Protein AF-A0A9W7F4A4-F1 (afdb_monomer_lite)

Radius of gyration: 18.12 Å; chains: 1; bounding box: 56×49×40 Å

Secondary structure (DSSP, 8-state):
----HHHHHHHHHHHHHHHHTPPTT-TT-IIIII--SSSSGGGGGGTTHHHHHHHHHHHHHH-HHHHHHHTTSSS-HHHHHHHHHHHHHHHTT--TT-GGGGT---TT-GGGGSTTHHHHHHHHHHHHHHHHHHHHT---TT--HHHHHHHHHHHHHHHTT--SHHHHHHHHHHHHHHHHHHHHHHHHHHHHHHTSS---

Foldseek 3Di:
DDDDPVVLVVLLLVLQCVLVVDDPPPSQPCCPLQNAPDSDNVVLLPQQPVVLSVLSSCCSNPPSVLSVLCNVDPARNSNLSSLLSVLVCVLVVHPSNDPCVLVDPDVVQLAVVDSCSSSLSSSLLSLQLSLLCLQPVDPDNPPCVVSSVVSSVLQNVLRVPDNHSVSSVVSSVVVSVVSNVNSVVVVVVVVVVVVPPPDD

Sequence (200 aa):
MVISYSKLVERMESAVVFALDLRDGEEKKWVEILGFQTSTPLSDFRSGNVLSLILTVLLLELHPSVIKEFAKTSLPYALCSIHATVAIGEVLGLKLEKVEVLVSQKSYWKLFSNPMAILHLHKAAMMFALRIYSSEKRSLLFDFEPILAKVKLAIMDCLEGCDSVETFEERVHLQEADLIKATALNMLKESERGGGDEVV

Organism: NCBI:txid1606542

Structure (mmCIF, N/CA/C/O backbone):
data_AF-A0A9W7F4A4-F1
#
_entry.id   AF-A0A9W7F4A4-F1
#
loop_
_atom_site.group_PDB
_atom_site.id
_atom_site.type_symbol
_atom_site.label_atom_id
_atom_site.label_alt_id
_atom_site.label_comp_id
_atom_site.label_asym_id
_atom_site.label_entity_id
_atom_site.label_seq_id
_atom_site.pdbx_PDB_ins_code
_atom_site.Cartn_x
_atom_site.Cartn_y
_atom_site.Cartn_z
_atom_site.occupancy
_atom_site.B_iso_or_equiv
_atom_site.auth_seq_id
_atom_site.auth_comp_id
_atom_site.auth_asym_id
_atom_site.auth_atom_id
_atom_site.pdbx_PDB_model_num
ATOM 1 N N . MET A 1 1 ? 18.373 17.097 4.255 1.00 44.19 1 MET A N 1
ATOM 2 C CA . MET A 1 1 ? 17.252 17.514 5.124 1.00 44.19 1 MET A CA 1
ATOM 3 C C . MET A 1 1 ? 16.797 16.290 5.902 1.00 44.19 1 MET A C 1
ATOM 5 O O . MET A 1 1 ? 16.288 15.364 5.289 1.00 44.19 1 MET A O 1
ATOM 9 N N . VAL A 1 2 ? 17.076 16.221 7.205 1.00 54.41 2 VAL A N 1
ATOM 10 C CA . VAL A 1 2 ? 16.660 15.084 8.045 1.00 54.41 2 VAL A CA 1
ATOM 11 C C . VAL A 1 2 ? 15.267 15.410 8.575 1.00 54.41 2 VAL A C 1
ATOM 13 O O . VAL A 1 2 ? 15.126 16.274 9.437 1.00 54.41 2 VAL A O 1
ATOM 16 N N . ILE A 1 3 ? 14.228 14.800 8.006 1.00 64.38 3 ILE A N 1
ATOM 17 C CA . ILE A 1 3 ? 12.877 14.907 8.569 1.00 64.38 3 ILE A CA 1
ATOM 18 C C . ILE A 1 3 ? 12.896 14.141 9.895 1.00 64.38 3 ILE A C 1
ATOM 20 O O . ILE A 1 3 ? 13.294 12.977 9.922 1.00 64.38 3 ILE A O 1
ATOM 24 N N . SER A 1 4 ? 12.526 14.793 11.003 1.00 79.12 4 SER A N 1
ATOM 25 C CA . SER A 1 4 ? 12.469 14.101 12.292 1.00 79.12 4 SER A CA 1
ATOM 26 C C . SER A 1 4 ? 11.314 13.105 12.295 1.00 79.12 4 SER A C 1
ATOM 28 O O . SER A 1 4 ? 10.236 13.371 11.765 1.00 79.12 4 SER A O 1
ATOM 30 N N . TYR A 1 5 ? 11.539 11.956 12.921 1.00 77.00 5 TYR A N 1
ATOM 31 C CA . TYR A 1 5 ? 10.556 10.878 12.999 1.00 77.00 5 TYR A CA 1
ATOM 32 C C . TYR A 1 5 ? 9.242 11.334 13.652 1.00 77.00 5 TYR A C 1
ATOM 34 O O . TYR A 1 5 ? 8.165 10.988 13.183 1.00 77.00 5 TYR A O 1
ATOM 42 N N . SER A 1 6 ? 9.332 12.189 14.678 1.00 80.38 6 SER A N 1
ATOM 43 C CA . SER A 1 6 ? 8.172 12.807 15.333 1.00 80.38 6 SER A CA 1
ATOM 44 C C . SER A 1 6 ? 7.292 13.587 14.353 1.00 80.38 6 SER A C 1
ATOM 46 O O . SER A 1 6 ? 6.082 13.409 14.349 1.00 80.38 6 SER A O 1
ATOM 48 N N . LYS A 1 7 ? 7.901 14.365 13.449 1.00 85.19 7 LYS A N 1
ATOM 49 C CA . LYS A 1 7 ? 7.173 15.132 12.429 1.00 85.19 7 LYS A CA 1
ATOM 50 C C . LYS A 1 7 ? 6.495 14.234 11.400 1.00 85.19 7 LYS A C 1
ATOM 52 O O . LYS A 1 7 ? 5.465 14.609 10.856 1.00 85.19 7 LYS A O 1
ATOM 57 N N . LEU A 1 8 ? 7.078 13.075 11.087 1.00 86.00 8 LEU A N 1
ATOM 58 C CA . LEU A 1 8 ? 6.428 12.105 10.201 1.00 86.00 8 LEU A CA 1
ATOM 59 C C . LEU A 1 8 ? 5.207 11.477 10.868 1.00 86.00 8 LEU A C 1
ATOM 61 O O . LEU A 1 8 ? 4.194 11.306 10.201 1.00 86.00 8 LEU A O 1
ATOM 65 N N . VAL A 1 9 ? 5.291 11.177 12.167 1.00 83.31 9 VAL A N 1
ATOM 66 C CA . VAL A 1 9 ? 4.134 10.701 12.929 1.00 83.31 9 VAL A CA 1
ATOM 67 C C . VAL A 1 9 ? 3.052 11.774 12.938 1.00 83.31 9 VAL A C 1
ATOM 69 O O . VAL A 1 9 ? 1.987 11.492 12.420 1.00 83.31 9 VAL A O 1
ATOM 72 N N . GLU A 1 10 ? 3.340 13.010 13.360 1.00 85.38 10 GLU A N 1
ATOM 73 C CA . GLU A 1 10 ? 2.374 14.132 13.359 1.00 85.38 10 GLU A CA 1
ATOM 74 C C . GLU A 1 10 ? 1.675 14.320 11.997 1.00 85.38 10 GLU A C 1
ATOM 76 O O . GLU A 1 10 ? 0.458 14.519 11.919 1.00 85.38 10 GLU A O 1
ATOM 81 N N . ARG A 1 11 ? 2.436 14.209 10.899 1.00 89.94 11 ARG A N 1
ATOM 82 C CA . ARG A 1 11 ? 1.887 14.255 9.535 1.00 89.94 11 ARG A CA 1
ATOM 83 C C . ARG A 1 11 ? 0.974 13.077 9.233 1.00 89.94 11 ARG A C 1
ATOM 85 O O . ARG A 1 11 ? -0.081 13.284 8.645 1.00 89.94 11 ARG A O 1
ATOM 92 N N . MET A 1 12 ? 1.359 11.866 9.632 1.00 88.50 12 MET A N 1
ATOM 93 C CA . MET A 1 12 ? 0.504 10.684 9.525 1.00 88.50 12 MET A CA 1
ATOM 94 C C . MET A 1 12 ? -0.814 10.908 10.271 1.00 88.50 12 MET A C 1
ATOM 96 O O . MET A 1 12 ? -1.866 10.619 9.713 1.00 88.50 12 MET A O 1
ATOM 100 N N . GLU A 1 13 ? -0.765 11.458 11.490 1.00 84.94 13 GLU A N 1
ATOM 101 C CA . GLU A 1 13 ? -1.966 11.721 12.293 1.00 84.94 13 GLU A CA 1
ATOM 102 C C . GLU A 1 13 ? -2.907 12.679 11.561 1.00 84.94 13 GLU A C 1
ATOM 104 O O . GLU A 1 13 ? -4.068 12.355 11.309 1.00 84.94 13 GLU A O 1
ATOM 109 N N . SER A 1 14 ? -2.359 13.807 11.110 1.00 87.25 14 SER A N 1
ATOM 110 C CA . SER A 1 14 ? -3.102 14.829 10.369 1.00 87.25 14 SER A CA 1
ATOM 111 C C . SER A 1 14 ? -3.704 14.274 9.075 1.00 87.25 14 SER A C 1
ATOM 113 O O . SER A 1 14 ? -4.862 14.536 8.750 1.00 87.25 14 SER A O 1
ATOM 115 N N . ALA A 1 15 ? -2.932 13.473 8.337 1.00 89.31 15 ALA A N 1
ATOM 116 C CA . ALA A 1 15 ? -3.365 12.886 7.077 1.00 89.31 15 ALA A CA 1
ATOM 117 C C . ALA A 1 15 ? -4.488 11.858 7.270 1.00 89.31 15 ALA A C 1
ATOM 119 O O . ALA A 1 15 ? -5.373 11.763 6.427 1.00 89.31 15 ALA A O 1
ATOM 120 N N . VAL A 1 16 ? -4.490 11.112 8.377 1.00 86.88 16 VAL A N 1
ATOM 121 C CA . VAL A 1 16 ? -5.531 10.117 8.683 1.00 86.88 16 VAL A CA 1
ATOM 122 C C . VAL A 1 16 ? -6.832 10.790 9.079 1.00 86.88 16 VAL A C 1
ATOM 124 O O . VAL A 1 16 ? -7.878 10.409 8.557 1.00 86.88 16 VAL A O 1
ATOM 127 N N . VAL A 1 17 ? -6.765 11.814 9.935 1.00 85.19 17 VAL A N 1
ATOM 128 C CA . VAL A 1 17 ? -7.934 12.626 10.301 1.00 85.19 17 VAL A CA 1
ATOM 129 C C . VAL A 1 17 ? -8.584 13.197 9.047 1.00 85.19 17 VAL A C 1
ATOM 131 O O . VAL A 1 17 ? -9.783 13.023 8.841 1.00 85.19 17 VAL A O 1
ATOM 134 N N . PHE A 1 18 ? -7.779 13.778 8.154 1.00 86.88 18 PHE A N 1
ATOM 135 C CA . PHE A 1 18 ? -8.263 14.302 6.882 1.00 86.88 18 PHE A CA 1
ATOM 136 C C . PHE A 1 18 ? -8.814 13.207 5.953 1.00 86.88 18 PHE A C 1
ATOM 138 O O . PHE A 1 18 ? -9.882 13.363 5.363 1.00 86.88 18 PHE A O 1
ATOM 145 N N . ALA A 1 19 ? -8.101 12.088 5.804 1.00 87.12 19 ALA A N 1
ATOM 146 C CA . ALA A 1 19 ? -8.484 11.027 4.880 1.00 87.12 19 ALA A CA 1
ATOM 147 C C . ALA A 1 19 ? -9.766 10.305 5.309 1.00 87.12 19 ALA A C 1
ATOM 149 O O . ALA A 1 19 ? -10.531 9.886 4.443 1.00 87.12 19 ALA A O 1
ATOM 150 N N . LEU A 1 20 ? -10.009 10.150 6.610 1.00 85.44 20 LEU A N 1
ATOM 151 C CA . LEU A 1 20 ? -11.165 9.430 7.149 1.00 85.44 20 LEU A CA 1
ATOM 152 C C . LEU A 1 20 ? -12.285 10.340 7.669 1.00 85.44 20 LEU A C 1
ATOM 154 O O . LEU A 1 20 ? -13.314 9.813 8.079 1.00 85.44 20 LEU A O 1
ATOM 158 N N . ASP A 1 21 ? -12.115 11.663 7.601 1.00 85.62 21 ASP A N 1
ATOM 159 C CA . ASP A 1 21 ? -13.074 12.651 8.119 1.00 85.62 21 ASP A CA 1
ATOM 160 C C . ASP A 1 21 ? -13.403 12.407 9.607 1.00 85.62 21 ASP A C 1
ATOM 162 O O . ASP A 1 21 ? -14.560 12.368 10.032 1.00 85.62 21 ASP A O 1
ATOM 166 N N . LEU A 1 22 ? -12.353 12.148 10.397 1.00 81.44 22 LEU A N 1
ATOM 167 C CA . LEU A 1 22 ? -12.476 11.857 11.828 1.00 81.44 22 LEU A CA 1
ATOM 168 C C . LEU A 1 22 ? -12.793 13.130 12.612 1.00 81.44 22 LEU A C 1
ATOM 170 O O . LEU A 1 22 ? -12.317 14.215 12.278 1.00 81.44 22 LEU A O 1
ATOM 174 N N . ARG A 1 23 ? -13.564 12.992 13.693 1.00 75.00 23 ARG A N 1
ATOM 175 C CA . ARG A 1 23 ? -13.887 14.119 14.581 1.00 75.00 23 ARG A CA 1
ATOM 176 C C . ARG A 1 23 ? -12.813 14.317 15.654 1.00 75.00 23 ARG A C 1
ATOM 178 O O . ARG A 1 23 ? -12.162 13.357 16.075 1.00 75.00 23 ARG A O 1
ATOM 185 N N . ASP A 1 24 ? -12.692 15.554 16.145 1.00 59.78 24 ASP A N 1
ATOM 186 C CA . ASP A 1 24 ? -11.813 15.913 17.267 1.00 59.78 24 ASP A CA 1
ATOM 187 C C . ASP A 1 24 ? -12.001 14.935 18.442 1.00 59.78 24 ASP A C 1
ATOM 189 O O . ASP A 1 24 ? -13.104 14.765 18.969 1.00 59.78 24 ASP A O 1
ATOM 193 N N . GLY A 1 25 ? -10.911 14.277 18.853 1.00 57.50 25 GLY A N 1
ATOM 194 C CA . GLY A 1 25 ? -10.892 13.297 19.948 1.00 57.50 25 GLY A CA 1
ATOM 195 C C . GLY A 1 25 ? -10.824 11.820 19.531 1.00 57.50 25 GLY A C 1
ATOM 196 O O . GLY A 1 25 ? -10.535 10.975 20.380 1.00 57.50 25 GLY A O 1
ATOM 197 N N . GLU A 1 26 ? -11.000 11.489 18.247 1.00 57.44 26 GLU A N 1
ATOM 198 C CA . GLU A 1 26 ? -10.790 10.126 17.710 1.00 57.44 26 GLU A CA 1
ATOM 199 C C . GLU A 1 26 ? -9.324 9.854 17.305 1.00 57.44 26 GLU A C 1
ATOM 201 O O . GLU A 1 26 ? -8.943 8.717 17.025 1.00 57.44 26 GLU A O 1
ATOM 206 N N . GLU A 1 27 ? -8.477 10.885 17.371 1.00 54.31 27 GLU A N 1
ATOM 207 C CA . GLU A 1 27 ? -7.092 10.946 16.874 1.00 54.31 27 GLU A CA 1
ATOM 208 C C . GLU A 1 27 ? -6.129 9.913 17.485 1.00 54.31 27 GLU A C 1
ATOM 210 O O . GLU A 1 27 ? -5.056 9.675 16.946 1.00 54.31 27 GLU A O 1
ATOM 215 N N . LYS A 1 28 ? -6.480 9.279 18.612 1.00 54.41 28 LYS A N 1
ATOM 216 C CA . LYS A 1 28 ? -5.566 8.398 19.372 1.00 54.41 28 LYS A CA 1
ATOM 217 C C . LYS A 1 28 ? -5.846 6.909 19.234 1.00 54.41 28 LYS A C 1
ATOM 219 O O . LYS A 1 28 ? -5.189 6.090 19.878 1.00 54.41 28 LYS A O 1
ATOM 224 N N . LYS A 1 29 ? -6.801 6.529 18.393 1.00 65.38 29 LYS A N 1
ATOM 225 C CA . LYS A 1 29 ? -7.170 5.128 18.183 1.00 65.38 29 LYS A CA 1
ATOM 226 C C . LYS A 1 29 ? -6.284 4.464 17.125 1.00 65.38 29 LYS A C 1
ATOM 228 O O . LYS A 1 29 ? -6.779 3.836 16.202 1.00 65.38 29 LYS A O 1
ATOM 233 N N . TRP A 1 30 ? -4.962 4.564 17.273 1.00 72.25 30 TRP A N 1
ATOM 234 C CA . TRP A 1 30 ? -3.971 3.986 16.348 1.00 72.25 30 TRP A CA 1
ATOM 235 C C . TRP A 1 30 ? -4.201 2.504 16.063 1.00 72.25 30 TRP A C 1
ATOM 237 O O . TRP A 1 30 ? -4.101 2.055 14.922 1.00 72.25 30 TRP A O 1
ATOM 247 N N . VAL A 1 31 ? -4.554 1.760 17.107 1.00 71.81 31 VAL A N 1
ATOM 248 C CA . VAL A 1 31 ? -4.860 0.333 17.018 1.00 71.81 31 VAL A CA 1
ATOM 249 C C . VAL A 1 31 ? -6.190 0.104 16.298 1.00 71.81 31 VAL A C 1
ATOM 251 O O . VAL A 1 31 ? -6.261 -0.740 15.417 1.00 71.81 31 VAL A O 1
ATOM 254 N N . GLU A 1 32 ? -7.238 0.863 16.619 1.00 74.94 32 GLU A N 1
ATOM 255 C CA . GLU A 1 32 ? -8.584 0.607 16.077 1.00 74.94 32 GLU A CA 1
ATOM 256 C C . GLU A 1 32 ? -8.771 1.160 14.656 1.00 74.94 32 GLU A C 1
ATOM 258 O O . GLU A 1 32 ? -9.471 0.557 13.852 1.00 74.94 32 GLU A O 1
ATOM 263 N N . ILE A 1 33 ? -8.149 2.298 14.340 1.00 76.31 33 ILE A N 1
ATOM 264 C CA . ILE A 1 33 ? -8.331 3.024 13.074 1.00 76.31 33 ILE A CA 1
ATOM 265 C C . ILE A 1 33 ? -7.304 2.583 12.037 1.00 76.31 33 ILE A C 1
ATOM 267 O O . ILE A 1 33 ? -7.643 2.375 10.875 1.00 76.31 33 ILE A O 1
ATOM 271 N N . LEU A 1 34 ? -6.039 2.447 12.442 1.00 81.00 34 LEU A N 1
ATOM 272 C CA . LEU A 1 34 ? -4.958 2.092 11.522 1.00 81.00 34 LEU A CA 1
ATOM 273 C C . LEU A 1 34 ? -4.477 0.659 11.690 1.00 81.00 34 LEU A C 1
ATOM 275 O O . LEU A 1 34 ? -3.783 0.161 10.808 1.00 81.00 34 LEU A O 1
ATOM 279 N N . GLY A 1 35 ? -4.840 -0.027 12.772 1.00 83.62 35 GLY A N 1
ATOM 280 C CA . GLY A 1 35 ? -4.412 -1.403 12.983 1.00 83.62 35 GLY A CA 1
ATOM 281 C C . GLY A 1 35 ? -2.952 -1.534 13.410 1.00 83.62 35 GLY A C 1
ATOM 282 O O . GLY A 1 35 ? -2.326 -2.535 13.080 1.00 83.62 35 GLY A O 1
ATOM 283 N N . PHE A 1 36 ? -2.384 -0.541 14.101 1.00 83.25 36 PHE A N 1
ATOM 284 C CA . PHE A 1 36 ? -1.084 -0.709 14.764 1.00 83.25 36 PHE A CA 1
ATOM 285 C C . PHE A 1 36 ? -1.149 -1.790 15.859 1.00 83.25 36 PHE A C 1
ATOM 287 O O . PHE A 1 36 ? -2.207 -2.038 16.435 1.00 83.25 36 PHE A O 1
ATOM 294 N N . GLN A 1 37 ? -0.018 -2.429 16.171 1.00 76.81 37 GLN A N 1
ATOM 295 C CA . GLN A 1 37 ? 0.083 -3.415 17.258 1.00 76.81 37 GLN A CA 1
ATOM 296 C C . GLN A 1 37 ? 0.054 -2.758 18.634 1.00 76.81 37 GLN A C 1
ATOM 298 O O . GLN A 1 37 ? -0.374 -3.377 19.609 1.00 76.81 37 GLN A O 1
ATOM 303 N N . THR A 1 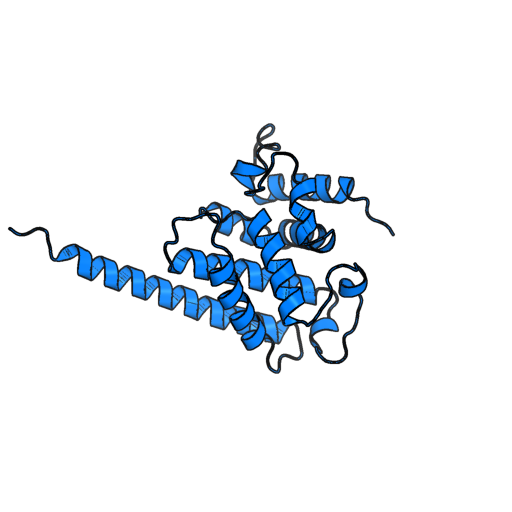38 ? 0.523 -1.515 18.730 1.00 73.94 38 THR A N 1
ATOM 304 C CA . THR A 1 38 ? 0.558 -0.780 19.991 1.00 73.94 38 THR A CA 1
ATOM 305 C C . THR A 1 38 ? -0.106 0.584 19.860 1.00 73.94 38 THR A C 1
ATOM 307 O O . THR A 1 38 ? -0.256 1.142 18.774 1.00 73.94 38 THR A O 1
ATOM 310 N N . SER A 1 39 ? -0.470 1.172 20.999 1.00 71.62 39 SER A N 1
ATOM 311 C CA . SER A 1 39 ? -0.918 2.567 21.068 1.00 71.62 39 SER A CA 1
ATOM 312 C C . SER A 1 39 ? 0.191 3.574 20.735 1.00 71.62 39 SER A C 1
ATOM 314 O O . SER A 1 39 ? -0.078 4.769 20.662 1.00 71.62 39 SER A O 1
ATOM 316 N N . THR A 1 40 ? 1.433 3.108 20.572 1.00 71.50 40 THR A N 1
ATOM 317 C CA . THR A 1 40 ? 2.606 3.929 20.285 1.00 71.50 40 THR A CA 1
ATOM 318 C C . THR A 1 40 ? 3.231 3.444 18.974 1.00 71.50 40 THR A C 1
ATOM 320 O O . THR A 1 40 ? 4.158 2.634 19.000 1.00 71.50 40 THR A O 1
ATOM 323 N N . PRO A 1 41 ? 2.787 3.957 17.813 1.00 68.25 41 PRO A N 1
ATOM 324 C CA . PRO A 1 41 ? 3.116 3.395 16.494 1.00 68.25 41 PRO A CA 1
ATOM 325 C C . PRO A 1 41 ? 4.623 3.316 16.183 1.00 68.25 41 PRO A C 1
ATOM 327 O O . PRO A 1 41 ? 5.049 2.559 15.314 1.00 68.25 41 PRO A O 1
ATOM 330 N N . LEU A 1 42 ? 5.458 4.053 16.926 1.00 69.81 42 LEU A N 1
ATOM 331 C CA . LEU A 1 42 ? 6.920 4.053 16.815 1.00 69.81 42 LEU A CA 1
ATOM 332 C C . LEU A 1 42 ? 7.565 2.663 16.932 1.00 69.81 42 LEU A C 1
ATOM 334 O O . LEU A 1 42 ? 8.590 2.422 16.294 1.00 69.81 42 LEU A O 1
ATOM 338 N N . SER A 1 43 ? 7.029 1.759 17.759 1.00 70.50 43 SER A N 1
ATOM 339 C CA . SER A 1 43 ? 7.616 0.420 17.92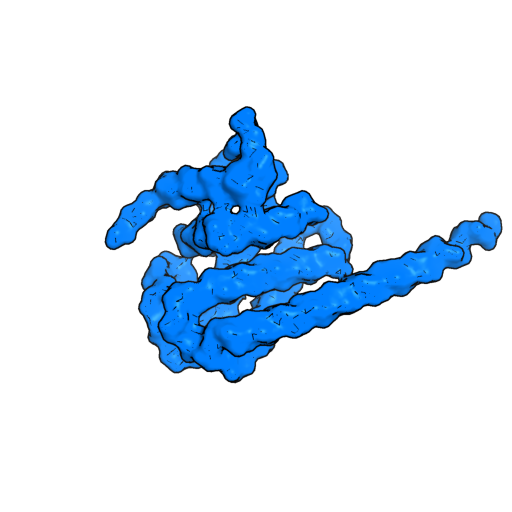1 1.00 70.50 43 SER A CA 1
ATOM 340 C C . SER A 1 43 ? 7.431 -0.465 16.695 1.00 70.50 43 SER A C 1
ATOM 342 O O . SER A 1 43 ? 8.270 -1.330 16.440 1.00 70.50 43 SER A O 1
ATOM 344 N N . ASP A 1 44 ? 6.364 -0.234 15.937 1.00 71.12 44 ASP A N 1
ATOM 345 C CA . ASP A 1 44 ? 5.878 -1.170 14.924 1.00 71.12 44 ASP A CA 1
ATOM 346 C C . ASP A 1 44 ? 6.653 -0.994 13.612 1.00 71.12 44 ASP A C 1
ATOM 348 O O . ASP A 1 44 ? 6.942 -1.951 12.895 1.00 71.12 44 ASP A O 1
ATOM 352 N N . PHE A 1 45 ? 7.129 0.223 13.351 1.00 71.06 45 PHE A N 1
ATOM 353 C CA . PHE A 1 45 ? 7.968 0.545 12.200 1.00 71.06 45 PHE A CA 1
ATOM 354 C C . PHE A 1 45 ? 9.413 0.024 12.295 1.00 71.06 45 PHE A C 1
ATOM 356 O O . PHE A 1 45 ? 10.215 0.292 11.400 1.00 71.06 45 PHE A O 1
ATOM 363 N N . ARG A 1 46 ? 9.786 -0.734 13.338 1.00 67.81 46 ARG A N 1
ATOM 364 C CA . ARG A 1 46 ? 11.123 -1.356 13.425 1.00 67.81 46 ARG A CA 1
ATOM 365 C C . ARG A 1 46 ? 11.396 -2.297 12.248 1.00 67.81 46 ARG A C 1
ATOM 367 O O . ARG A 1 46 ? 12.514 -2.313 11.745 1.00 67.81 46 ARG A O 1
ATOM 374 N N . SER A 1 47 ? 10.377 -3.022 11.789 1.00 59.75 47 SER A N 1
ATOM 375 C CA . SER A 1 47 ? 10.486 -4.034 10.728 1.00 59.75 47 SER A CA 1
ATOM 376 C C . SER A 1 47 ? 10.574 -3.425 9.321 1.00 59.75 47 SER A C 1
ATOM 378 O O . SER A 1 47 ? 11.342 -3.898 8.492 1.00 59.75 47 SER A O 1
ATOM 380 N N . GLY A 1 48 ? 9.809 -2.360 9.051 1.00 56.53 48 GLY A N 1
ATOM 381 C CA . GLY A 1 48 ? 9.797 -1.649 7.760 1.00 56.53 48 GLY A CA 1
ATOM 382 C C . GLY A 1 48 ? 10.701 -0.409 7.707 1.00 56.53 48 GLY A C 1
ATOM 383 O O . GLY A 1 48 ? 10.781 0.263 6.675 1.00 56.53 48 GLY A O 1
ATOM 384 N N . ASN A 1 49 ? 11.366 -0.090 8.822 1.00 72.88 49 ASN A N 1
ATOM 385 C CA . ASN A 1 49 ? 12.203 1.090 9.039 1.00 72.88 49 ASN A CA 1
ATOM 386 C C . ASN A 1 49 ? 11.467 2.425 8.755 1.00 72.88 49 ASN A C 1
ATOM 388 O O . ASN A 1 49 ? 10.271 2.470 8.464 1.00 72.88 49 ASN A O 1
ATOM 392 N N . VAL A 1 50 ? 12.174 3.555 8.833 1.00 82.00 50 VAL A N 1
ATOM 393 C CA . VAL A 1 50 ? 11.666 4.902 8.525 1.00 82.00 50 VAL A CA 1
ATOM 394 C C . VAL A 1 50 ? 11.055 5.002 7.125 1.00 82.00 50 VAL A C 1
ATOM 396 O O . VAL A 1 50 ? 10.158 5.811 6.911 1.00 82.00 50 VAL A O 1
ATOM 399 N N . LEU A 1 51 ? 11.496 4.160 6.184 1.00 85.06 51 LEU A N 1
ATOM 400 C CA . LEU A 1 51 ? 10.948 4.113 4.834 1.00 85.06 51 LEU A CA 1
ATOM 401 C C . LEU A 1 51 ? 9.459 3.755 4.840 1.00 85.06 51 LEU A C 1
ATOM 403 O O . LEU A 1 51 ? 8.676 4.452 4.204 1.00 85.06 51 LEU A O 1
ATOM 407 N N . SER A 1 52 ? 9.058 2.730 5.594 1.00 88.50 52 SER A N 1
ATOM 408 C CA . SER A 1 52 ? 7.645 2.347 5.693 1.00 88.50 52 SER A CA 1
ATOM 409 C C . SER A 1 52 ? 6.771 3.455 6.286 1.00 88.50 52 SER A C 1
ATOM 411 O O . SER A 1 52 ? 5.661 3.678 5.806 1.00 88.50 52 SER A O 1
ATOM 413 N N . LEU A 1 53 ? 7.284 4.226 7.251 1.00 88.69 53 LEU A N 1
ATOM 414 C CA . LEU A 1 53 ? 6.588 5.406 7.770 1.00 88.69 53 LEU A CA 1
ATOM 415 C C . LEU A 1 53 ? 6.461 6.499 6.698 1.00 88.69 53 LEU A C 1
ATOM 417 O O . LEU A 1 53 ? 5.373 7.030 6.498 1.00 88.69 53 LEU A O 1
ATOM 421 N N . ILE A 1 54 ? 7.543 6.807 5.976 1.00 90.19 54 ILE A N 1
ATOM 422 C CA . ILE A 1 54 ? 7.520 7.795 4.885 1.00 90.19 54 ILE A CA 1
ATOM 423 C C . ILE A 1 54 ? 6.490 7.397 3.822 1.00 90.19 54 ILE A C 1
ATOM 425 O O . ILE A 1 54 ? 5.663 8.220 3.443 1.00 90.19 54 ILE A O 1
ATOM 429 N N . LEU A 1 55 ? 6.512 6.142 3.367 1.00 92.38 55 LEU A N 1
ATOM 430 C CA . LEU A 1 55 ? 5.579 5.642 2.356 1.00 92.38 55 LEU A CA 1
ATOM 431 C C . LEU A 1 55 ? 4.135 5.639 2.862 1.00 92.38 55 LEU A C 1
ATOM 433 O O . LEU A 1 55 ? 3.237 6.003 2.111 1.00 92.38 55 LEU A O 1
ATOM 437 N N . THR A 1 56 ? 3.911 5.306 4.136 1.00 92.75 56 THR A N 1
ATOM 438 C CA . THR A 1 56 ? 2.582 5.376 4.762 1.00 92.75 56 THR A CA 1
ATOM 439 C C . THR A 1 56 ? 2.044 6.805 4.751 1.00 92.75 56 THR A C 1
ATOM 441 O O . THR A 1 56 ? 0.918 7.022 4.312 1.00 92.75 56 THR A O 1
ATOM 444 N N . VAL A 1 57 ? 2.853 7.782 5.180 1.00 92.19 57 VAL A N 1
ATOM 445 C CA . VAL A 1 57 ? 2.486 9.209 5.174 1.00 92.19 57 VAL A CA 1
ATOM 446 C C . VAL A 1 57 ? 2.179 9.681 3.757 1.00 92.19 57 VAL A C 1
ATOM 448 O O . VAL A 1 57 ? 1.116 10.244 3.519 1.00 92.19 57 VAL A O 1
ATOM 451 N N . LEU A 1 58 ? 3.073 9.409 2.802 1.00 93.56 58 LEU A N 1
ATOM 452 C CA . LEU A 1 58 ? 2.882 9.819 1.410 1.00 93.56 58 LEU A CA 1
ATOM 453 C C . LEU A 1 58 ? 1.635 9.185 0.789 1.00 93.56 58 LEU A C 1
ATOM 455 O O . LEU A 1 58 ? 0.921 9.851 0.046 1.00 93.56 58 LEU A O 1
ATOM 459 N N . LEU A 1 59 ? 1.346 7.919 1.099 1.00 95.62 59 LEU A N 1
ATOM 460 C CA . LEU A 1 59 ? 0.156 7.242 0.594 1.00 95.62 59 LEU A CA 1
ATOM 461 C C . LEU A 1 59 ? -1.128 7.861 1.158 1.00 95.62 59 LEU A C 1
ATOM 463 O O . LEU A 1 59 ? -2.081 8.055 0.410 1.00 95.62 59 LEU A O 1
ATOM 467 N N . LEU A 1 60 ? -1.144 8.215 2.445 1.00 93.94 60 LEU A N 1
ATOM 468 C CA . LEU A 1 60 ? -2.280 8.891 3.079 1.00 93.94 60 LEU A CA 1
ATOM 469 C C . LEU A 1 60 ? -2.522 10.285 2.493 1.00 93.94 60 LEU A C 1
ATOM 471 O O . LEU A 1 60 ? -3.663 10.642 2.209 1.00 93.94 60 LEU A O 1
ATOM 475 N N . GLU A 1 61 ? -1.454 11.059 2.298 1.00 93.44 61 GLU A N 1
ATOM 476 C CA . GLU A 1 61 ? -1.535 12.430 1.789 1.00 93.44 61 GLU A CA 1
ATOM 477 C C . GLU A 1 61 ? -1.915 12.482 0.301 1.00 93.44 61 GLU A C 1
ATOM 479 O O . GLU A 1 61 ? -2.694 13.342 -0.106 1.00 93.44 61 GLU A O 1
ATOM 484 N N . LEU A 1 62 ? -1.377 11.573 -0.519 1.00 95.12 62 LEU A N 1
ATOM 485 C CA . LEU A 1 62 ? -1.540 11.614 -1.978 1.00 95.12 62 LEU A CA 1
ATOM 486 C C . LEU A 1 62 ? -2.662 10.704 -2.492 1.00 95.12 62 LEU A C 1
ATOM 488 O O . LEU A 1 62 ? -3.230 10.962 -3.554 1.00 95.12 62 LEU A O 1
ATOM 492 N N . HIS A 1 63 ? -3.003 9.646 -1.754 1.00 95.62 63 HIS A N 1
ATOM 493 C CA . HIS A 1 63 ? -4.001 8.650 -2.152 1.00 95.62 63 HIS A CA 1
ATOM 494 C C . HIS A 1 63 ? -4.931 8.257 -0.985 1.00 95.62 63 HIS A C 1
ATOM 496 O O . HIS A 1 63 ? -5.040 7.075 -0.643 1.00 95.62 63 HIS A O 1
ATOM 502 N N . PRO A 1 64 ? -5.685 9.212 -0.402 1.00 94.56 64 PRO A N 1
ATOM 503 C CA . PRO A 1 64 ? -6.562 8.951 0.745 1.00 94.56 64 PRO A CA 1
ATOM 504 C C . PRO A 1 64 ? -7.688 7.944 0.451 1.00 94.56 64 PRO A C 1
ATOM 506 O O . PRO A 1 64 ? -8.297 7.403 1.371 1.00 94.56 64 PRO A O 1
ATOM 509 N N . SER A 1 65 ? -7.983 7.651 -0.820 1.00 94.81 65 SER A N 1
ATOM 510 C CA . SER A 1 65 ? -8.924 6.588 -1.191 1.00 94.81 65 SER A CA 1
ATOM 511 C C . SER A 1 65 ? -8.475 5.203 -0.718 1.00 94.81 65 SER A C 1
ATOM 513 O O . SER A 1 65 ? -9.331 4.384 -0.398 1.00 94.81 65 SER A O 1
ATOM 515 N N . VAL A 1 66 ? -7.166 4.946 -0.613 1.00 95.06 66 VAL A N 1
ATOM 516 C CA . VAL A 1 66 ? -6.644 3.631 -0.214 1.00 95.06 66 VAL A CA 1
ATOM 517 C C . VAL A 1 66 ? -7.052 3.303 1.220 1.00 95.06 66 VAL A C 1
ATOM 519 O O . VAL A 1 66 ? -7.664 2.266 1.461 1.00 95.06 66 VAL A O 1
ATOM 522 N N . ILE A 1 67 ? -6.804 4.204 2.177 1.00 92.94 67 ILE A N 1
ATOM 523 C CA . ILE A 1 67 ? -7.208 3.975 3.573 1.00 92.94 67 ILE A CA 1
ATOM 524 C C . ILE A 1 67 ? -8.734 3.859 3.719 1.00 92.94 67 ILE A C 1
ATOM 526 O O . ILE A 1 67 ? -9.211 3.031 4.492 1.00 92.94 67 ILE A O 1
ATOM 530 N N . LYS A 1 68 ? -9.515 4.604 2.923 1.00 92.50 68 LYS A N 1
ATOM 531 C CA . LYS A 1 68 ? -10.984 4.475 2.900 1.00 92.50 68 LYS A CA 1
ATOM 532 C C . LYS A 1 68 ? -11.451 3.092 2.454 1.00 92.50 68 LYS A C 1
ATOM 534 O O . LYS A 1 68 ? -12.516 2.647 2.873 1.00 92.50 68 LYS A O 1
ATOM 539 N N . GLU A 1 69 ? -10.708 2.423 1.578 1.00 92.56 69 GLU A N 1
ATOM 540 C CA . GLU A 1 69 ? -11.018 1.046 1.198 1.00 92.56 69 GLU A CA 1
ATOM 541 C C . GLU A 1 69 ? -10.622 0.046 2.281 1.00 92.56 69 GLU A C 1
ATOM 543 O O . GLU A 1 69 ? -11.410 -0.846 2.591 1.00 92.56 69 GLU A O 1
ATOM 548 N N . PHE A 1 70 ? -9.462 0.233 2.910 1.00 92.12 70 PHE A N 1
ATOM 549 C CA . PHE A 1 70 ? -9.037 -0.589 4.044 1.00 92.12 70 PHE A CA 1
ATOM 550 C C . PHE A 1 70 ? -10.016 -0.515 5.216 1.00 92.12 70 PHE A C 1
ATOM 552 O O . PHE A 1 70 ? -10.346 -1.555 5.780 1.00 92.12 70 PHE A O 1
ATOM 559 N N . ALA A 1 71 ? -10.551 0.672 5.517 1.00 89.44 71 ALA A N 1
ATOM 560 C CA . ALA A 1 71 ? -11.533 0.893 6.582 1.00 89.44 71 ALA A CA 1
ATOM 561 C C . ALA A 1 71 ? -12.844 0.096 6.405 1.00 89.44 71 ALA A C 1
ATOM 563 O O . ALA A 1 71 ? -13.621 -0.030 7.347 1.00 89.44 71 ALA A O 1
ATOM 564 N N . LYS A 1 72 ? -13.104 -0.461 5.212 1.00 88.94 72 LYS A N 1
ATOM 565 C CA . LYS A 1 72 ? -14.251 -1.351 4.941 1.00 88.94 72 LYS A CA 1
ATOM 566 C C . LYS A 1 72 ? -13.955 -2.818 5.266 1.00 88.94 72 LYS A C 1
ATOM 568 O O . LYS A 1 72 ? -14.813 -3.674 5.062 1.00 88.94 72 LYS A O 1
ATOM 573 N N . THR A 1 73 ? -12.741 -3.121 5.710 1.00 86.81 73 THR A N 1
ATOM 574 C CA . THR A 1 73 ? -12.249 -4.474 5.972 1.00 86.81 73 THR A CA 1
ATOM 575 C C . THR A 1 73 ? -11.630 -4.555 7.363 1.00 86.81 73 THR A C 1
ATOM 577 O O . THR A 1 73 ? -11.346 -3.541 7.991 1.00 86.81 73 THR A O 1
ATOM 580 N N . SER A 1 74 ? -11.376 -5.772 7.837 1.00 86.38 74 SER A N 1
ATOM 581 C CA . SER A 1 74 ? -10.619 -6.023 9.068 1.00 86.38 74 SER A CA 1
ATOM 582 C C . SER A 1 74 ? -9.100 -6.106 8.856 1.00 86.38 74 SER A C 1
ATOM 584 O O . SER A 1 74 ? -8.382 -6.442 9.795 1.00 86.38 74 SER A O 1
ATOM 586 N N . LEU A 1 75 ? -8.590 -5.833 7.647 1.00 88.06 75 LEU A N 1
ATOM 587 C CA . LEU A 1 75 ? -7.152 -5.849 7.373 1.00 88.06 75 LEU A CA 1
ATOM 588 C C . LEU A 1 75 ? -6.494 -4.592 7.976 1.00 88.06 75 LEU A C 1
ATOM 590 O O . LEU A 1 75 ? -6.850 -3.480 7.582 1.00 88.06 75 LEU A O 1
ATOM 594 N N . PRO A 1 76 ? -5.519 -4.724 8.896 1.00 89.50 76 PRO A N 1
ATOM 595 C CA . PRO A 1 76 ? -4.914 -3.570 9.551 1.00 89.50 76 PRO A CA 1
ATOM 596 C C . PRO A 1 76 ? -4.027 -2.787 8.572 1.00 89.50 76 PRO A C 1
ATOM 598 O O . PRO A 1 76 ? -2.992 -3.284 8.123 1.00 89.50 76 PRO A O 1
ATOM 601 N N . TYR A 1 77 ? -4.424 -1.552 8.252 1.00 91.81 77 TYR A N 1
ATOM 602 C CA . TYR A 1 77 ? -3.771 -0.693 7.256 1.00 91.81 77 TYR A CA 1
ATOM 603 C C . TYR A 1 77 ? -2.280 -0.464 7.539 1.00 91.81 77 TYR A C 1
ATOM 605 O O . TYR A 1 77 ? -1.442 -0.652 6.659 1.00 91.81 77 TYR A O 1
ATOM 613 N N . ALA A 1 78 ? -1.929 -0.085 8.767 1.00 90.31 78 ALA A N 1
ATOM 614 C CA . ALA A 1 78 ? -0.563 0.239 9.155 1.00 90.31 78 ALA A CA 1
ATOM 615 C C . ALA A 1 78 ? 0.360 -0.979 9.081 1.00 90.31 78 ALA A C 1
ATOM 617 O O . ALA A 1 78 ? 1.434 -0.896 8.485 1.00 90.31 78 ALA A O 1
ATOM 618 N N . LEU A 1 79 ? -0.064 -2.124 9.626 1.00 89.50 79 LEU A N 1
ATOM 619 C CA . LEU A 1 79 ? 0.714 -3.361 9.530 1.00 89.50 79 LEU A CA 1
ATOM 620 C C . LEU A 1 79 ? 0.848 -3.817 8.083 1.00 89.50 79 LEU A C 1
ATOM 622 O O . LEU A 1 79 ? 1.950 -4.153 7.654 1.00 89.50 79 LEU A O 1
ATOM 626 N N . CYS A 1 80 ? -0.236 -3.749 7.308 1.00 92.31 80 CYS A N 1
ATOM 627 C CA . CYS A 1 80 ? -0.188 -4.040 5.882 1.00 92.31 80 CYS A CA 1
ATOM 628 C C . CYS A 1 80 ? 0.824 -3.140 5.163 1.00 92.31 80 CYS A C 1
ATOM 630 O O . CYS A 1 80 ? 1.623 -3.641 4.381 1.00 92.31 80 CYS A O 1
ATOM 632 N N . SER A 1 81 ? 0.864 -1.843 5.478 1.00 93.56 81 SER A N 1
ATOM 633 C CA . SER A 1 81 ? 1.830 -0.894 4.910 1.00 93.56 81 SER A CA 1
ATOM 634 C C . SER A 1 81 ? 3.270 -1.262 5.275 1.00 93.56 81 SER A C 1
ATOM 636 O O . SER A 1 81 ? 4.151 -1.335 4.416 1.00 93.56 81 SER A O 1
ATOM 638 N N . ILE A 1 82 ? 3.534 -1.591 6.538 1.00 90.94 82 ILE A N 1
ATOM 639 C CA . ILE A 1 82 ? 4.868 -2.016 6.980 1.00 90.94 82 ILE A CA 1
ATOM 640 C C . ILE A 1 82 ? 5.308 -3.277 6.226 1.00 90.94 82 ILE A C 1
ATOM 642 O O . ILE A 1 82 ? 6.401 -3.310 5.657 1.00 90.94 82 ILE A O 1
ATOM 646 N N . HIS A 1 83 ? 4.441 -4.284 6.154 1.00 91.19 83 HIS A N 1
ATOM 647 C CA . HIS A 1 83 ? 4.729 -5.539 5.469 1.00 91.19 83 HIS A CA 1
ATOM 648 C C . HIS A 1 83 ? 4.835 -5.394 3.944 1.00 91.19 83 HIS A C 1
ATOM 650 O O . HIS A 1 83 ? 5.705 -6.017 3.337 1.00 91.19 83 HIS A O 1
ATOM 656 N N . ALA A 1 84 ? 4.021 -4.540 3.322 1.00 93.25 84 ALA A N 1
ATOM 657 C CA . ALA A 1 84 ? 4.116 -4.208 1.902 1.00 93.25 84 ALA A CA 1
ATOM 658 C C . ALA A 1 84 ? 5.474 -3.576 1.576 1.00 93.25 84 ALA A C 1
ATOM 660 O O . ALA A 1 84 ? 6.113 -3.954 0.595 1.00 93.25 84 ALA A O 1
ATOM 661 N N . THR A 1 85 ? 5.962 -2.685 2.447 1.00 92.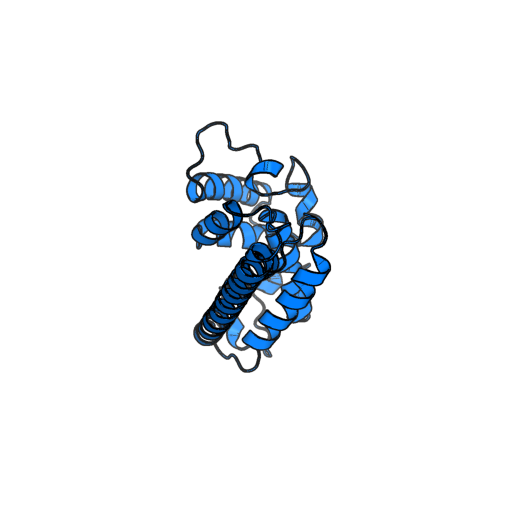69 85 THR A N 1
ATOM 662 C CA . THR A 1 85 ? 7.296 -2.086 2.303 1.00 92.69 85 THR A CA 1
ATOM 663 C C . THR A 1 85 ? 8.375 -3.168 2.294 1.00 92.69 85 THR A C 1
ATOM 665 O O . THR A 1 85 ? 9.218 -3.177 1.400 1.00 92.69 85 THR A O 1
ATOM 668 N N . VAL A 1 86 ? 8.324 -4.105 3.251 1.00 88.44 86 VAL A N 1
ATOM 669 C CA . VAL A 1 86 ? 9.267 -5.235 3.342 1.00 88.44 86 VAL A CA 1
ATOM 670 C C . VAL A 1 86 ? 9.208 -6.108 2.087 1.00 88.44 86 VAL A C 1
ATOM 672 O O . VAL A 1 86 ? 10.245 -6.361 1.477 1.00 88.44 86 VAL A O 1
ATOM 675 N N . ALA A 1 87 ? 8.006 -6.490 1.650 1.00 90.31 87 ALA A N 1
ATOM 676 C CA . ALA A 1 87 ? 7.790 -7.298 0.452 1.00 90.31 87 ALA A CA 1
ATOM 677 C C . ALA A 1 87 ? 8.380 -6.646 -0.811 1.00 90.31 87 ALA A C 1
ATOM 679 O O . ALA A 1 87 ? 9.023 -7.318 -1.615 1.00 90.31 87 ALA A O 1
ATOM 680 N N . ILE A 1 88 ? 8.228 -5.328 -0.964 1.00 91.31 88 ILE A N 1
ATOM 681 C CA . ILE A 1 88 ? 8.831 -4.571 -2.070 1.00 91.31 88 ILE A CA 1
ATOM 682 C C . ILE A 1 88 ? 10.356 -4.615 -2.001 1.00 91.31 88 ILE A C 1
ATOM 684 O O . ILE A 1 88 ? 11.016 -4.792 -3.025 1.00 91.31 88 ILE A O 1
ATOM 688 N N . GLY A 1 89 ? 10.938 -4.489 -0.807 1.00 87.50 89 GLY A N 1
ATOM 689 C CA . GLY A 1 89 ? 12.382 -4.635 -0.644 1.00 87.50 89 GLY A CA 1
ATOM 690 C C . GLY A 1 89 ? 12.892 -6.001 -1.061 1.00 87.50 89 GLY A C 1
ATOM 691 O O . GLY A 1 89 ? 13.898 -6.078 -1.762 1.00 87.50 89 GLY A O 1
ATOM 692 N N . GLU A 1 90 ? 12.180 -7.061 -0.686 1.00 87.69 90 GLU A N 1
ATOM 693 C CA . GLU A 1 90 ? 12.506 -8.426 -1.096 1.00 87.69 90 GLU A CA 1
ATOM 694 C C . GLU A 1 90 ? 12.436 -8.590 -2.619 1.00 87.69 90 GLU A C 1
ATOM 696 O O . GLU A 1 90 ? 13.408 -9.048 -3.219 1.00 87.69 90 GLU A O 1
ATOM 701 N N . VAL A 1 91 ? 11.345 -8.140 -3.254 1.00 88.12 91 VAL A N 1
ATOM 702 C CA . VAL A 1 91 ? 11.163 -8.198 -4.719 1.00 88.12 91 VAL A CA 1
ATOM 703 C C . VAL A 1 91 ? 12.279 -7.460 -5.458 1.00 88.12 91 VAL A C 1
ATOM 705 O O . VAL A 1 91 ? 12.812 -7.943 -6.454 1.00 88.12 91 VAL A O 1
ATOM 708 N N . LEU A 1 92 ? 12.673 -6.290 -4.960 1.00 85.06 92 LEU A N 1
ATOM 709 C CA . LEU A 1 92 ? 13.688 -5.452 -5.597 1.00 85.06 92 LEU A CA 1
ATOM 710 C C . LEU A 1 92 ? 15.131 -5.840 -5.218 1.00 85.06 92 LEU A C 1
ATOM 712 O O . LEU A 1 92 ? 16.082 -5.185 -5.671 1.00 85.06 92 LEU A O 1
ATOM 716 N N . GLY A 1 93 ? 15.320 -6.848 -4.358 1.00 79.69 93 GLY A N 1
ATOM 717 C CA . GLY A 1 93 ? 16.629 -7.211 -3.811 1.00 79.69 93 GLY A CA 1
ATOM 718 C C . GLY A 1 93 ? 17.300 -6.039 -3.083 1.00 79.69 93 GLY A C 1
ATOM 719 O O . GLY A 1 93 ? 18.494 -5.769 -3.255 1.00 79.69 93 GLY A O 1
ATOM 720 N N . LEU A 1 94 ? 16.517 -5.257 -2.341 1.00 73.00 94 LEU A N 1
ATOM 721 C CA . LEU A 1 94 ? 16.955 -4.085 -1.594 1.00 73.00 94 LEU A CA 1
ATOM 722 C C . LEU A 1 94 ? 17.072 -4.405 -0.107 1.00 73.00 94 LEU A C 1
ATOM 724 O O . LEU A 1 94 ? 16.143 -4.904 0.520 1.00 73.00 94 LEU A O 1
ATOM 728 N N . LYS A 1 95 ? 18.191 -3.995 0.493 1.00 67.44 95 LYS A N 1
ATOM 729 C CA . LYS A 1 95 ? 18.260 -3.820 1.944 1.00 67.44 95 LYS A CA 1
ATOM 730 C C . LYS A 1 95 ? 17.606 -2.482 2.277 1.00 67.44 95 LYS A C 1
ATOM 732 O O . LYS A 1 95 ? 18.234 -1.437 2.124 1.00 67.44 95 LYS A O 1
ATOM 737 N N . LEU A 1 96 ? 16.346 -2.517 2.710 1.00 61.66 96 LEU A N 1
ATOM 738 C CA . LEU A 1 96 ? 15.513 -1.340 3.014 1.00 61.66 96 LEU A CA 1
ATOM 739 C C . LEU A 1 96 ? 15.989 -0.518 4.225 1.00 61.66 96 LEU A C 1
ATOM 741 O O . LEU A 1 96 ? 15.340 0.441 4.634 1.00 61.66 96 LEU A O 1
ATOM 745 N N . GLU A 1 97 ? 17.134 -0.874 4.804 1.00 57.34 97 GLU A N 1
ATOM 746 C CA . GLU A 1 97 ? 17.713 -0.205 5.964 1.00 57.34 97 GLU A CA 1
ATOM 747 C C . GLU A 1 97 ? 18.149 1.243 5.687 1.00 57.34 97 GLU A C 1
ATOM 749 O O . GLU A 1 97 ? 18.386 2.002 6.627 1.00 57.34 97 GLU A O 1
ATOM 754 N N . LYS A 1 98 ? 18.252 1.648 4.413 1.00 56.06 98 LYS A N 1
ATOM 755 C CA . LYS A 1 98 ? 18.782 2.955 4.014 1.00 56.06 98 LYS A CA 1
ATOM 756 C C . LYS A 1 98 ? 17.762 3.773 3.225 1.00 56.06 98 LYS A C 1
ATOM 758 O O . LYS A 1 98 ? 17.274 3.343 2.186 1.00 56.06 98 LYS A O 1
ATOM 763 N N . VAL A 1 99 ? 17.540 5.015 3.667 1.00 57.38 99 VAL A N 1
ATOM 764 C CA . VAL A 1 99 ? 16.740 6.045 2.962 1.00 57.38 99 VAL A CA 1
ATOM 765 C C . VAL A 1 99 ? 17.250 6.290 1.533 1.00 57.38 99 VAL A C 1
ATOM 767 O O . VAL A 1 99 ? 16.493 6.705 0.663 1.00 57.38 99 VAL A O 1
ATOM 770 N N . GLU A 1 100 ? 18.518 5.958 1.272 1.00 55.53 100 GLU A N 1
ATOM 771 C CA . GLU A 1 100 ? 19.166 5.993 -0.045 1.00 55.53 100 GLU A CA 1
ATOM 772 C C . GLU A 1 100 ? 18.410 5.207 -1.128 1.00 55.53 100 GLU A C 1
ATOM 774 O O . GLU A 1 100 ? 18.536 5.534 -2.303 1.00 55.53 100 GLU A O 1
ATOM 779 N N . VAL A 1 101 ? 17.575 4.229 -0.757 1.00 60.31 101 VAL A N 1
ATOM 780 C CA . VAL A 1 101 ? 16.699 3.507 -1.694 1.00 60.31 101 VAL A CA 1
ATOM 781 C C . VAL A 1 101 ? 15.769 4.451 -2.467 1.00 60.31 101 VAL A C 1
ATOM 783 O O . VAL A 1 101 ? 15.554 4.244 -3.657 1.00 60.31 101 VAL A O 1
ATOM 786 N N . LEU A 1 102 ? 15.265 5.513 -1.825 1.00 57.22 102 LEU A N 1
ATOM 787 C CA . LEU A 1 102 ? 14.358 6.490 -2.449 1.00 57.22 102 LEU A CA 1
ATOM 788 C C . LEU A 1 102 ? 15.028 7.308 -3.563 1.00 57.22 102 LEU A C 1
ATOM 790 O O . LEU A 1 102 ? 14.343 7.888 -4.398 1.00 57.22 102 LEU A O 1
ATOM 794 N N . VAL A 1 103 ? 16.360 7.385 -3.554 1.00 54.22 103 VAL A N 1
ATOM 795 C CA . VAL A 1 103 ? 17.157 8.179 -4.501 1.00 54.22 103 VAL A CA 1
ATOM 796 C C . VAL A 1 103 ? 18.062 7.313 -5.377 1.00 54.22 103 VAL A C 1
ATOM 798 O O . VAL A 1 103 ? 18.724 7.827 -6.277 1.00 54.22 103 VAL A O 1
ATOM 801 N N . SER A 1 104 ? 18.111 5.999 -5.135 1.00 54.62 104 SER A N 1
ATOM 802 C CA . SER A 1 104 ? 18.957 5.098 -5.906 1.00 54.62 104 SER A CA 1
ATOM 803 C C . SER A 1 104 ? 18.322 4.818 -7.266 1.00 54.62 104 SER A C 1
ATOM 805 O O . SER A 1 104 ? 17.339 4.084 -7.366 1.00 54.62 104 SER A O 1
ATOM 807 N N . GLN A 1 105 ? 18.922 5.345 -8.332 1.00 54.34 105 GLN A N 1
ATOM 808 C CA . GLN A 1 105 ? 18.676 4.845 -9.681 1.00 54.34 105 GLN A CA 1
ATOM 809 C C . GLN A 1 105 ? 19.340 3.473 -9.806 1.00 54.34 105 GLN A C 1
ATOM 811 O O . GLN A 1 105 ? 20.525 3.360 -10.123 1.00 54.34 105 GLN A O 1
ATOM 816 N N . LYS A 1 106 ? 18.600 2.402 -9.516 1.00 56.34 106 LYS A N 1
ATOM 817 C CA . LYS A 1 106 ? 19.074 1.061 -9.856 1.00 56.34 106 LYS A CA 1
ATOM 818 C C . LYS A 1 106 ? 18.880 0.848 -11.353 1.00 56.34 106 LYS A C 1
ATOM 820 O O . LYS A 1 106 ? 17.756 0.767 -11.832 1.00 56.34 106 LYS A O 1
ATOM 825 N N . SER A 1 107 ? 19.993 0.704 -12.068 1.00 51.38 107 SER A N 1
ATOM 826 C CA . SER A 1 107 ? 20.078 0.527 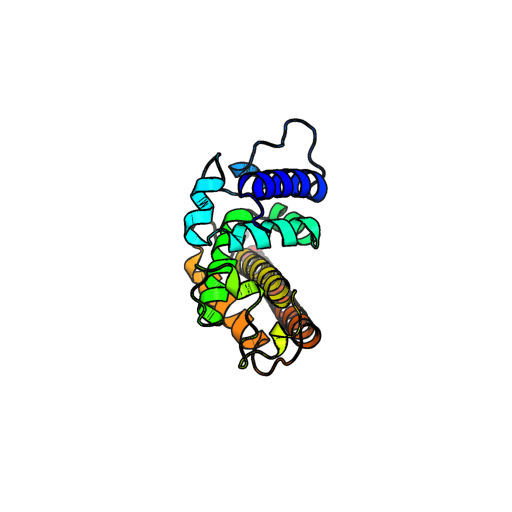-13.526 1.00 51.38 107 SER A CA 1
ATOM 827 C C . SER A 1 107 ? 19.256 -0.637 -14.097 1.00 51.38 107 SER A C 1
ATOM 829 O O . SER A 1 107 ? 19.019 -0.668 -15.300 1.00 51.38 107 SER A O 1
ATOM 831 N N . TYR A 1 108 ? 18.807 -1.576 -13.259 1.00 65.31 108 TYR A N 1
ATOM 832 C CA . TYR A 1 108 ? 17.988 -2.715 -13.676 1.00 65.31 108 TYR A CA 1
ATOM 833 C C . TYR A 1 108 ? 16.501 -2.366 -13.867 1.00 65.31 108 TYR A C 1
ATOM 835 O O . TYR A 1 108 ? 15.837 -2.948 -14.716 1.00 65.31 108 TYR A O 1
ATOM 843 N N . TRP A 1 109 ? 15.980 -1.388 -13.121 1.00 75.00 109 TRP A N 1
ATOM 844 C CA . TRP A 1 109 ? 14.553 -1.064 -13.095 1.00 75.00 109 TRP A CA 1
ATOM 845 C C . TRP A 1 109 ? 14.339 0.358 -13.620 1.00 75.00 109 TRP A C 1
ATOM 847 O O . TRP A 1 109 ? 14.423 1.332 -12.868 1.00 75.00 109 TRP A O 1
ATOM 857 N N . LYS A 1 110 ? 14.050 0.484 -14.921 1.00 80.31 110 LYS A N 1
ATOM 858 C CA . LYS A 1 110 ? 13.833 1.782 -15.598 1.00 80.31 110 LYS A CA 1
ATOM 859 C C . LYS A 1 110 ? 12.739 2.635 -14.944 1.00 80.31 110 LYS A C 1
ATOM 861 O O . LYS A 1 110 ? 12.824 3.862 -14.977 1.00 80.31 110 LYS A O 1
ATOM 866 N N . LEU A 1 111 ? 11.788 1.983 -14.274 1.00 83.88 111 LEU A N 1
ATOM 867 C CA . LEU A 1 111 ? 10.750 2.582 -13.438 1.00 83.88 111 LEU A CA 1
ATOM 868 C C . LEU A 1 111 ? 11.288 3.653 -12.463 1.00 83.88 111 LEU A C 1
ATOM 870 O O . LEU A 1 111 ? 10.658 4.694 -12.305 1.00 83.88 111 LEU A O 1
ATOM 874 N N . PHE A 1 112 ? 12.475 3.463 -11.863 1.00 85.06 112 PHE A N 1
ATOM 875 C CA . PHE A 1 112 ? 13.071 4.425 -10.911 1.00 85.06 112 PHE A CA 1
ATOM 876 C C . PHE A 1 112 ? 13.655 5.687 -11.559 1.00 85.06 112 PHE A C 1
ATOM 878 O O . PHE A 1 112 ? 14.250 6.517 -10.871 1.00 85.06 112 PHE A O 1
ATOM 885 N N . SER A 1 113 ? 13.481 5.869 -12.869 1.00 84.50 113 SER A N 1
ATOM 886 C CA . SER A 1 113 ? 13.611 7.194 -13.482 1.00 84.50 113 SER A CA 1
ATOM 887 C C . SER A 1 113 ? 12.568 8.173 -12.926 1.00 84.50 113 SER A C 1
ATOM 889 O O . SER A 1 113 ? 12.834 9.373 -12.856 1.00 84.50 113 SER A O 1
ATOM 891 N N . ASN A 1 114 ? 11.421 7.665 -12.460 1.00 86.44 114 ASN A N 1
ATOM 892 C CA . ASN A 1 114 ? 10.429 8.437 -11.728 1.00 86.44 114 ASN A CA 1
ATOM 893 C C . ASN A 1 114 ? 10.739 8.413 -10.211 1.00 86.44 114 ASN A C 1
ATOM 895 O O . ASN A 1 114 ? 10.796 7.330 -9.618 1.00 86.44 114 ASN A O 1
ATOM 899 N N . PRO A 1 115 ? 10.881 9.576 -9.543 1.00 85.56 115 PRO A N 1
ATOM 900 C CA . PRO A 1 115 ? 11.177 9.643 -8.108 1.00 85.56 115 PRO A CA 1
ATOM 901 C C . PRO A 1 115 ? 10.055 9.084 -7.216 1.00 85.56 115 PRO A C 1
ATOM 903 O O . PRO A 1 115 ? 10.295 8.750 -6.059 1.00 85.56 115 PRO A O 1
ATOM 906 N N . MET A 1 116 ? 8.835 8.957 -7.743 1.00 88.44 116 MET A N 1
ATOM 907 C CA . MET A 1 116 ? 7.674 8.419 -7.034 1.00 88.44 116 MET A CA 1
ATOM 908 C C . MET A 1 116 ? 7.482 6.917 -7.255 1.00 88.44 116 MET A C 1
ATOM 910 O O . MET A 1 116 ? 6.589 6.335 -6.646 1.00 88.44 116 MET A O 1
ATOM 914 N N . ALA A 1 117 ? 8.308 6.263 -8.078 1.00 90.56 117 ALA A N 1
ATOM 915 C CA . ALA A 1 117 ? 8.173 4.846 -8.431 1.00 90.56 117 ALA A CA 1
ATOM 916 C C . ALA A 1 117 ? 7.926 3.933 -7.222 1.00 90.56 117 ALA A C 1
ATOM 918 O O . ALA A 1 117 ? 7.016 3.109 -7.223 1.00 90.56 117 ALA A O 1
ATOM 919 N N . ILE A 1 118 ? 8.703 4.127 -6.157 1.00 91.00 118 ILE A N 1
ATOM 920 C CA . ILE A 1 118 ? 8.589 3.351 -4.921 1.00 91.00 118 ILE A CA 1
ATOM 921 C C . ILE A 1 118 ? 7.244 3.554 -4.204 1.00 91.00 118 ILE A C 1
ATOM 923 O O . ILE A 1 118 ? 6.735 2.612 -3.605 1.00 91.00 118 ILE A O 1
ATOM 927 N N . LEU A 1 119 ? 6.629 4.739 -4.305 1.00 93.75 119 LEU A N 1
ATOM 928 C CA . LEU A 1 119 ? 5.278 4.975 -3.796 1.00 93.75 119 LEU A CA 1
ATOM 929 C C . LEU A 1 119 ? 4.232 4.239 -4.639 1.00 93.75 119 LEU A C 1
ATOM 931 O O . LEU A 1 119 ? 3.304 3.671 -4.070 1.00 93.75 119 LEU A O 1
ATOM 935 N N . HIS A 1 120 ? 4.380 4.205 -5.966 1.00 95.00 120 HIS A N 1
ATOM 936 C CA . HIS A 1 120 ? 3.466 3.457 -6.839 1.00 95.00 120 HIS A CA 1
ATOM 937 C C . HIS A 1 120 ? 3.540 1.948 -6.572 1.00 95.00 120 HIS A C 1
ATOM 939 O O . HIS A 1 120 ? 2.505 1.299 -6.433 1.00 95.00 120 HIS A O 1
ATOM 945 N N . LEU A 1 121 ? 4.751 1.407 -6.399 1.00 94.81 121 LEU A N 1
ATOM 946 C CA . LEU A 1 121 ? 4.982 0.038 -5.924 1.00 94.81 121 LEU A CA 1
ATOM 947 C C . LEU A 1 121 ? 4.281 -0.220 -4.583 1.00 94.81 121 LEU A C 1
ATOM 949 O O . LEU A 1 121 ? 3.576 -1.215 -4.430 1.00 94.81 121 LEU A O 1
ATOM 953 N N . HIS A 1 122 ? 4.444 0.700 -3.629 1.00 95.69 122 HIS A N 1
ATOM 954 C CA . HIS A 1 122 ? 3.837 0.618 -2.299 1.00 95.69 122 HIS A CA 1
ATOM 955 C C . HIS A 1 122 ? 2.312 0.605 -2.339 1.00 95.69 122 HIS A C 1
ATOM 957 O O . HIS A 1 122 ? 1.676 -0.259 -1.737 1.00 95.69 122 HIS A O 1
ATOM 963 N N . LYS A 1 123 ? 1.722 1.523 -3.106 1.00 97.44 123 LYS A N 1
ATOM 964 C CA . LYS A 1 123 ? 0.282 1.587 -3.358 1.00 97.44 123 LYS A CA 1
ATOM 965 C C . LYS A 1 123 ? -0.228 0.284 -3.976 1.00 97.44 123 LYS A C 1
ATOM 967 O O . LYS A 1 123 ? -1.199 -0.270 -3.471 1.00 97.44 123 LYS A O 1
ATOM 972 N N . ALA A 1 124 ? 0.428 -0.220 -5.021 1.00 97.12 124 ALA A N 1
ATOM 973 C CA . ALA A 1 124 ? 0.035 -1.465 -5.679 1.00 97.12 124 ALA A CA 1
ATOM 974 C C . ALA A 1 124 ? 0.082 -2.657 -4.710 1.00 97.12 124 ALA A C 1
ATOM 976 O O . ALA A 1 124 ? -0.868 -3.431 -4.628 1.00 97.12 124 ALA A O 1
ATOM 977 N N . ALA A 1 125 ? 1.143 -2.770 -3.906 1.00 96.81 125 ALA A N 1
ATOM 978 C CA . ALA A 1 125 ? 1.274 -3.843 -2.924 1.00 96.81 125 ALA A CA 1
ATOM 979 C C . ALA A 1 125 ? 0.163 -3.794 -1.861 1.00 96.81 125 ALA A C 1
ATOM 981 O O . ALA A 1 125 ? -0.417 -4.828 -1.526 1.00 96.81 125 ALA A O 1
ATOM 982 N N . MET A 1 126 ? -0.173 -2.594 -1.375 1.00 96.81 126 MET A N 1
ATOM 983 C CA . MET A 1 126 ? -1.290 -2.372 -0.451 1.00 96.81 126 MET A CA 1
ATOM 984 C C . MET A 1 126 ? -2.629 -2.803 -1.052 1.00 96.81 126 MET A C 1
ATOM 986 O O . MET A 1 126 ? -3.400 -3.516 -0.409 1.00 96.81 126 MET A O 1
ATOM 990 N N . MET A 1 127 ? -2.905 -2.405 -2.292 1.00 96.44 127 MET A N 1
ATOM 991 C CA . MET A 1 127 ? -4.165 -2.741 -2.949 1.00 96.44 127 MET A CA 1
ATOM 992 C C . MET A 1 127 ? -4.266 -4.236 -3.258 1.00 96.44 127 MET A C 1
ATOM 994 O O . MET A 1 127 ? -5.288 -4.844 -2.940 1.00 96.44 127 MET A O 1
ATOM 998 N N . PHE A 1 128 ? -3.205 -4.872 -3.763 1.00 95.69 128 PHE A N 1
ATOM 999 C CA . PHE A 1 128 ? -3.182 -6.325 -3.940 1.00 95.69 128 PHE A CA 1
ATOM 1000 C C . PHE A 1 128 ? -3.418 -7.064 -2.625 1.00 95.69 128 PHE A C 1
ATOM 1002 O O . PHE A 1 128 ? -4.246 -7.975 -2.591 1.00 95.69 128 PHE A O 1
ATOM 1009 N N . ALA A 1 129 ? -2.765 -6.650 -1.534 1.00 93.38 129 ALA A N 1
ATOM 1010 C CA . ALA A 1 129 ? -2.977 -7.249 -0.219 1.00 93.38 129 ALA A CA 1
ATOM 1011 C C . ALA A 1 129 ? -4.450 -7.162 0.203 1.00 93.38 129 ALA A C 1
ATOM 1013 O O . ALA A 1 129 ? -5.031 -8.166 0.618 1.00 93.38 129 ALA A O 1
ATOM 1014 N N . LEU A 1 130 ? -5.079 -5.997 0.020 1.00 92.12 130 LEU A N 1
ATOM 1015 C CA . LEU A 1 130 ? -6.494 -5.787 0.318 1.00 92.12 130 LEU A CA 1
ATOM 1016 C C . LEU A 1 130 ? -7.411 -6.686 -0.524 1.00 92.12 130 LEU A C 1
ATOM 1018 O O . LEU A 1 130 ? -8.342 -7.293 0.014 1.00 92.12 130 LEU A O 1
ATOM 1022 N N . ARG A 1 131 ? -7.164 -6.793 -1.838 1.00 91.62 131 ARG A N 1
ATOM 1023 C CA . ARG A 1 131 ? -7.963 -7.640 -2.744 1.00 91.62 131 ARG A CA 1
ATOM 1024 C C . ARG A 1 131 ? -7.820 -9.117 -2.402 1.00 91.62 131 ARG A C 1
ATOM 1026 O O . ARG A 1 131 ? -8.829 -9.804 -2.261 1.00 91.62 131 ARG A O 1
ATOM 1033 N N . ILE A 1 132 ? -6.590 -9.585 -2.206 1.00 90.62 132 ILE A N 1
ATOM 1034 C CA . ILE A 1 132 ? -6.295 -10.970 -1.824 1.00 90.62 132 ILE A CA 1
ATOM 1035 C C . ILE A 1 132 ? -6.966 -11.297 -0.487 1.00 90.62 132 ILE A C 1
ATOM 1037 O O . ILE A 1 132 ? -7.696 -12.285 -0.400 1.00 90.62 132 ILE A O 1
ATOM 1041 N N . TYR A 1 133 ? -6.804 -10.435 0.522 1.00 88.75 133 TYR A N 1
ATOM 1042 C CA . TYR A 1 133 ? -7.441 -10.594 1.830 1.00 88.75 133 TYR A CA 1
ATOM 1043 C C . TYR A 1 133 ? -8.965 -10.714 1.719 1.00 88.75 133 TYR A C 1
ATOM 1045 O O . TYR A 1 133 ? -9.561 -11.648 2.257 1.00 88.75 133 TYR A O 1
ATOM 1053 N N . SER A 1 134 ? -9.582 -9.803 0.964 1.00 86.38 134 SER A N 1
ATOM 1054 C CA . SER A 1 134 ? -11.034 -9.779 0.758 1.00 86.38 134 SER A CA 1
ATOM 1055 C C . SER A 1 134 ? -11.537 -11.029 0.029 1.00 86.38 134 SER A C 1
ATOM 1057 O O . SER A 1 134 ? -12.652 -11.480 0.283 1.00 86.38 134 SER A O 1
ATOM 1059 N N . SER A 1 135 ? -10.714 -11.613 -0.848 1.00 83.94 135 SER A N 1
ATOM 1060 C CA . SER A 1 135 ? -11.064 -12.812 -1.612 1.00 83.94 135 SER A CA 1
ATOM 1061 C C . SER A 1 135 ? -11.003 -14.110 -0.802 1.00 83.94 135 SER A C 1
ATOM 1063 O O . SER A 1 135 ? -11.756 -15.039 -1.081 1.00 83.94 135 SER A O 1
ATOM 1065 N N . GLU A 1 136 ? -10.135 -14.185 0.211 1.00 79.38 136 GLU A N 1
ATOM 1066 C CA . GLU A 1 136 ? -9.831 -15.440 0.914 1.00 79.38 136 GLU A CA 1
ATOM 1067 C C . GLU A 1 136 ? -10.591 -15.622 2.237 1.00 79.38 136 GLU A C 1
ATOM 1069 O O . GLU A 1 136 ? -10.378 -16.625 2.916 1.00 79.38 136 GLU A O 1
ATOM 1074 N N . LYS A 1 137 ? -11.463 -14.675 2.623 1.00 65.50 137 LYS A N 1
ATOM 1075 C CA . LYS A 1 137 ? -12.240 -14.688 3.885 1.00 65.50 137 LYS A CA 1
ATOM 1076 C C . LYS A 1 137 ? -11.404 -15.113 5.107 1.00 65.50 137 LYS A C 1
ATOM 1078 O O . LYS A 1 137 ? -11.874 -15.850 5.976 1.00 65.50 137 LYS A O 1
ATOM 1083 N N . ARG A 1 138 ? -10.143 -14.674 5.188 1.00 64.06 138 ARG A N 1
ATOM 1084 C CA . ARG A 1 138 ? -9.260 -15.058 6.296 1.00 64.06 138 ARG A CA 1
ATOM 1085 C C . ARG A 1 138 ? -9.678 -14.341 7.577 1.00 64.06 138 ARG A C 1
ATOM 1087 O O . ARG A 1 138 ? -9.664 -13.115 7.650 1.00 64.06 138 ARG A O 1
ATOM 1094 N N . SER A 1 139 ? -10.009 -15.126 8.600 1.00 56.22 139 SER A N 1
ATOM 1095 C CA . SER A 1 139 ? -10.441 -14.645 9.919 1.00 56.22 139 SER A CA 1
ATOM 1096 C C . SER A 1 139 ? -9.292 -14.214 10.835 1.00 56.22 139 SER A C 1
ATOM 1098 O O . SER A 1 139 ? -9.533 -13.574 11.856 1.00 56.22 139 SER A O 1
ATOM 1100 N N . LEU A 1 140 ? -8.042 -14.542 10.497 1.00 56.88 140 LEU A N 1
ATOM 1101 C CA . LEU A 1 140 ? -6.891 -14.244 11.345 1.00 56.88 140 LEU A CA 1
ATOM 1102 C C . LEU A 1 140 ? -6.174 -12.984 10.856 1.00 56.88 140 LEU A C 1
ATOM 1104 O O . LEU A 1 140 ? -5.467 -13.009 9.853 1.00 56.88 140 LEU A O 1
ATOM 1108 N N . LEU A 1 141 ? -6.320 -11.907 11.633 1.00 57.81 141 LEU A N 1
ATOM 1109 C CA . LEU A 1 141 ? -5.660 -10.598 11.485 1.00 57.81 141 LEU A CA 1
ATOM 1110 C C . LEU A 1 141 ? -4.118 -10.647 11.397 1.00 57.81 141 LEU A C 1
ATOM 1112 O O . LEU A 1 141 ? -3.497 -9.618 11.148 1.00 57.81 141 LEU A O 1
ATOM 1116 N N . PHE A 1 142 ? -3.495 -11.809 11.618 1.00 61.16 142 PHE A N 1
ATOM 1117 C CA . PHE A 1 142 ? -2.053 -11.938 11.845 1.00 61.16 142 PHE A CA 1
ATOM 1118 C C . PHE A 1 142 ? -1.326 -12.889 10.886 1.00 61.16 142 PHE A C 1
ATOM 1120 O O . PHE A 1 142 ? -0.101 -12.946 10.930 1.00 61.16 142 PHE A O 1
ATOM 1127 N N . ASP A 1 143 ? -2.031 -13.605 10.004 1.00 71.81 143 ASP A N 1
ATOM 1128 C CA . ASP A 1 143 ? -1.381 -14.488 9.023 1.00 71.81 143 ASP A CA 1
ATOM 1129 C C . ASP A 1 143 ? -1.133 -13.751 7.698 1.00 71.81 143 ASP A C 1
ATOM 1131 O O . ASP A 1 143 ? -1.781 -13.994 6.677 1.00 71.81 143 ASP A O 1
ATOM 1135 N N . PHE A 1 144 ? -0.219 -12.776 7.751 1.00 78.94 144 PHE A N 1
ATOM 1136 C CA . PHE A 1 144 ? 0.165 -11.956 6.600 1.00 78.94 144 PHE A CA 1
ATOM 1137 C C . PHE A 1 144 ? 1.017 -12.721 5.585 1.00 78.94 144 PHE A C 1
ATOM 1139 O O . PHE A 1 144 ? 0.955 -12.413 4.398 1.00 78.94 144 PHE A O 1
ATOM 1146 N N . GLU A 1 145 ? 1.794 -13.717 6.015 1.00 85.12 145 GLU A N 1
ATOM 1147 C CA . GLU A 1 145 ? 2.821 -14.354 5.180 1.00 85.12 145 GLU A CA 1
ATOM 1148 C C . GLU A 1 145 ? 2.268 -14.903 3.849 1.00 85.12 145 GLU A C 1
ATOM 1150 O O . GLU A 1 145 ? 2.825 -14.589 2.792 1.00 85.12 145 GLU A O 1
ATOM 1155 N N . PRO A 1 146 ? 1.129 -15.625 3.819 1.00 87.81 146 PRO A N 1
ATOM 1156 C CA . PRO A 1 146 ? 0.592 -16.147 2.564 1.00 87.81 146 PRO A CA 1
ATOM 1157 C C . PRO A 1 146 ? 0.027 -15.051 1.654 1.00 87.81 146 PRO A C 1
ATOM 1159 O O . PRO A 1 146 ? 0.091 -15.177 0.430 1.00 87.81 146 PRO A O 1
ATOM 1162 N N . ILE A 1 147 ? -0.505 -13.971 2.236 1.00 89.50 147 ILE A N 1
ATOM 1163 C CA . ILE A 1 147 ? -0.971 -12.800 1.481 1.00 89.50 147 ILE A CA 1
ATOM 1164 C C . ILE A 1 147 ? 0.237 -12.115 0.847 1.00 89.50 147 ILE A C 1
ATOM 1166 O O . ILE A 1 147 ? 0.247 -11.876 -0.357 1.00 89.50 147 ILE A O 1
ATOM 1170 N N . LEU A 1 148 ? 1.290 -11.870 1.627 1.00 90.31 148 LEU A N 1
ATOM 1171 C CA . LEU A 1 148 ? 2.511 -11.222 1.156 1.00 90.31 148 LEU A CA 1
ATOM 1172 C C . LEU A 1 148 ? 3.224 -12.040 0.083 1.00 90.31 148 LEU A C 1
ATOM 1174 O O . LEU A 1 148 ? 3.723 -11.460 -0.876 1.00 90.31 148 LEU A O 1
ATOM 1178 N N . ALA A 1 149 ? 3.242 -13.370 0.184 1.00 91.62 149 ALA A N 1
ATOM 1179 C CA . ALA A 1 149 ? 3.781 -14.226 -0.870 1.00 91.62 149 ALA A CA 1
ATOM 1180 C C . ALA A 1 149 ? 3.077 -13.984 -2.218 1.00 91.62 149 ALA A C 1
ATOM 1182 O O . ALA A 1 149 ? 3.740 -13.834 -3.243 1.00 91.62 149 ALA A O 1
ATOM 1183 N N . LYS A 1 150 ? 1.745 -13.865 -2.213 1.00 92.56 150 LYS A N 1
ATOM 1184 C CA . LYS A 1 150 ? 0.953 -13.562 -3.415 1.00 92.56 150 LYS A CA 1
ATOM 1185 C C . LYS A 1 150 ? 1.135 -12.123 -3.892 1.00 92.56 150 LYS A C 1
ATOM 1187 O O . LYS A 1 150 ? 1.238 -11.901 -5.093 1.00 92.56 150 LYS A O 1
ATOM 1192 N N . VAL A 1 151 ? 1.233 -11.165 -2.971 1.00 94.62 151 VAL A N 1
ATOM 1193 C CA . VAL A 1 151 ? 1.543 -9.763 -3.295 1.00 94.62 151 VAL A CA 1
ATOM 1194 C C . VAL A 1 151 ? 2.899 -9.657 -3.990 1.00 94.62 151 VAL A C 1
ATOM 1196 O O . VAL A 1 151 ? 3.002 -8.979 -5.007 1.00 94.62 151 VAL A O 1
ATOM 1199 N N . LYS A 1 152 ? 3.930 -10.353 -3.493 1.00 94.25 152 LYS A N 1
ATOM 1200 C CA . LYS A 1 152 ? 5.261 -10.373 -4.116 1.00 94.25 152 LYS A CA 1
ATOM 1201 C C . LYS A 1 152 ? 5.201 -10.882 -5.552 1.00 94.25 152 LYS A C 1
ATOM 1203 O O . LYS A 1 152 ? 5.758 -10.233 -6.430 1.00 94.25 152 LYS A O 1
ATOM 1208 N N . LEU A 1 153 ? 4.494 -11.989 -5.787 1.00 94.31 153 LEU A N 1
ATOM 1209 C CA . LEU A 1 153 ? 4.294 -12.530 -7.134 1.00 94.31 153 LEU A CA 1
ATOM 1210 C C . LEU A 1 153 ? 3.568 -11.527 -8.041 1.00 94.31 153 LEU A C 1
ATOM 1212 O O . LEU A 1 153 ? 4.078 -11.209 -9.106 1.00 94.31 153 LEU A O 1
ATOM 1216 N N . ALA A 1 154 ? 2.455 -10.945 -7.586 1.00 94.94 154 ALA A N 1
ATOM 1217 C CA . ALA A 1 154 ? 1.702 -9.965 -8.374 1.00 94.94 154 ALA A CA 1
ATOM 1218 C C . ALA A 1 154 ? 2.538 -8.723 -8.735 1.00 94.94 154 ALA A C 1
ATOM 1220 O O . ALA A 1 154 ? 2.512 -8.252 -9.869 1.00 94.94 154 ALA A O 1
ATOM 1221 N N . ILE A 1 155 ? 3.332 -8.211 -7.789 1.00 94.69 155 ILE A N 1
ATOM 1222 C CA . ILE A 1 155 ? 4.239 -7.087 -8.047 1.00 94.69 155 ILE A CA 1
ATOM 1223 C C . ILE A 1 155 ? 5.339 -7.482 -9.035 1.00 94.69 155 ILE A C 1
ATOM 1225 O O . ILE A 1 155 ? 5.648 -6.695 -9.926 1.00 94.69 155 ILE A O 1
ATOM 1229 N N . MET A 1 156 ? 5.925 -8.674 -8.902 1.00 92.50 156 MET A N 1
ATOM 1230 C CA . MET A 1 156 ? 6.932 -9.168 -9.846 1.00 92.50 156 MET A CA 1
ATOM 1231 C C . MET A 1 156 ? 6.371 -9.284 -11.266 1.00 92.50 156 MET A C 1
ATOM 1233 O O . MET A 1 156 ? 7.001 -8.777 -12.193 1.00 92.50 156 MET A O 1
ATOM 1237 N N . ASP A 1 157 ? 5.178 -9.857 -11.422 1.00 92.69 157 ASP A N 1
ATOM 1238 C CA . ASP A 1 157 ? 4.492 -9.984 -12.713 1.00 92.69 157 ASP A CA 1
ATOM 1239 C C . ASP A 1 157 ? 4.213 -8.600 -13.333 1.00 92.69 157 ASP A C 1
ATOM 1241 O O . ASP A 1 157 ? 4.455 -8.363 -14.520 1.00 92.69 157 ASP A O 1
ATOM 1245 N N . CYS A 1 158 ? 3.760 -7.639 -12.519 1.00 93.38 158 CYS A N 1
ATOM 1246 C CA . CYS A 1 158 ? 3.556 -6.259 -12.961 1.00 93.38 158 CYS A CA 1
ATOM 1247 C C . CYS A 1 158 ? 4.864 -5.567 -13.363 1.00 93.38 158 CYS A C 1
ATOM 1249 O O . CYS A 1 158 ? 4.856 -4.747 -14.274 1.00 93.38 158 CYS A O 1
ATOM 1251 N N . LEU A 1 159 ? 5.983 -5.873 -12.704 1.00 90.19 159 LEU A N 1
ATOM 1252 C CA . LEU A 1 159 ? 7.287 -5.280 -13.006 1.00 90.19 159 LEU A CA 1
ATOM 1253 C C . LEU A 1 159 ? 7.951 -5.867 -14.258 1.00 90.19 159 LEU A C 1
ATOM 1255 O O . LEU A 1 159 ? 8.826 -5.219 -14.840 1.00 90.19 159 LEU A O 1
ATOM 1259 N N . GLU A 1 160 ? 7.587 -7.081 -14.671 1.00 87.06 160 GLU A N 1
ATOM 1260 C CA . GLU A 1 160 ? 8.285 -7.805 -15.731 1.00 87.06 160 GLU A CA 1
ATOM 1261 C C . GLU A 1 160 ? 8.218 -7.072 -17.082 1.00 87.06 160 GLU A C 1
ATOM 1263 O O . GLU A 1 160 ? 7.194 -7.022 -17.760 1.00 87.06 160 GLU A O 1
ATOM 1268 N N . GLY A 1 161 ? 9.335 -6.489 -17.518 1.00 81.75 161 GLY A N 1
ATOM 1269 C CA . GLY A 1 161 ? 9.381 -5.732 -18.772 1.00 81.75 161 GLY A CA 1
ATOM 1270 C C . GLY A 1 161 ? 8.676 -4.372 -18.715 1.00 81.75 161 GLY A C 1
ATOM 1271 O O . GLY A 1 161 ? 8.429 -3.789 -19.768 1.00 81.75 161 GLY A O 1
ATOM 1272 N N . CYS A 1 162 ? 8.370 -3.854 -17.521 1.00 86.88 162 CYS A N 1
ATOM 1273 C CA . CYS A 1 162 ? 7.926 -2.473 -17.353 1.00 86.88 162 CYS A CA 1
ATOM 1274 C C . CYS A 1 162 ? 9.098 -1.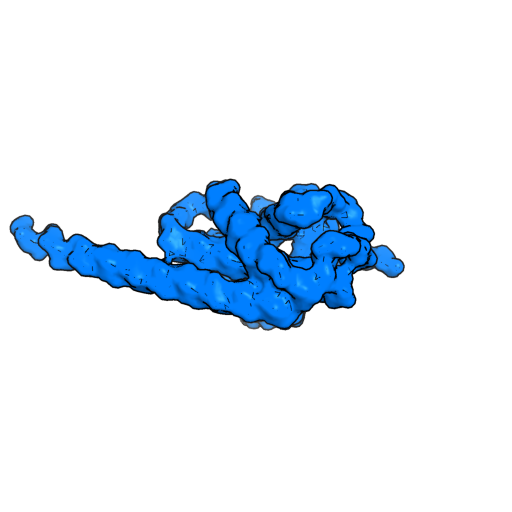495 -17.436 1.00 86.88 162 CYS A C 1
ATOM 1276 O O . CYS A 1 162 ? 10.144 -1.673 -16.805 1.00 86.88 162 CYS A O 1
ATOM 1278 N N . ASP A 1 163 ? 8.905 -0.429 -18.204 1.00 86.50 163 ASP A N 1
ATOM 1279 C CA . ASP A 1 163 ? 9.896 0.618 -18.422 1.00 86.50 163 ASP A CA 1
ATOM 1280 C C . ASP A 1 163 ? 9.516 1.971 -17.808 1.00 86.50 163 ASP A C 1
ATOM 1282 O O . ASP A 1 163 ? 10.394 2.825 -17.664 1.00 86.50 163 ASP A O 1
ATOM 1286 N N . SER A 1 164 ? 8.261 2.146 -17.388 1.00 91.31 164 SER A N 1
ATOM 1287 C CA . SER A 1 164 ? 7.734 3.395 -16.840 1.00 91.31 164 SER A CA 1
ATOM 1288 C C . SER A 1 164 ? 6.694 3.147 -15.741 1.00 91.31 164 SER A C 1
ATOM 1290 O O . SER A 1 164 ? 6.236 2.021 -15.535 1.00 91.31 164 SER A O 1
ATOM 1292 N N . VAL A 1 165 ? 6.342 4.201 -14.994 1.00 92.31 165 VAL A N 1
ATOM 1293 C CA . VAL A 1 165 ? 5.316 4.115 -13.937 1.00 92.31 165 VAL A CA 1
ATOM 1294 C C . VAL A 1 165 ? 3.942 3.899 -14.542 1.00 92.31 165 VAL A C 1
ATOM 1296 O O . VAL A 1 165 ? 3.158 3.130 -14.006 1.00 92.31 165 VAL A O 1
ATOM 1299 N N . GLU A 1 166 ? 3.683 4.519 -15.683 1.00 93.62 166 GLU A N 1
ATOM 1300 C CA . GLU A 1 166 ? 2.421 4.437 -16.402 1.00 93.62 166 GLU A CA 1
ATOM 1301 C C . GLU A 1 166 ? 2.156 2.997 -16.855 1.00 93.62 166 GLU A C 1
ATOM 1303 O O . GLU A 1 166 ? 1.099 2.447 -16.557 1.00 93.62 166 GLU A O 1
ATOM 1308 N N . THR A 1 167 ? 3.146 2.339 -17.473 1.00 93.81 167 THR A N 1
ATOM 1309 C CA . THR A 1 167 ? 3.003 0.936 -17.900 1.00 93.81 167 THR A CA 1
ATOM 1310 C C . THR A 1 167 ? 2.856 -0.016 -16.715 1.00 93.81 167 THR A C 1
ATOM 1312 O O . THR A 1 167 ? 2.106 -0.989 -16.794 1.00 93.81 167 THR A O 1
ATOM 1315 N N . PHE A 1 168 ? 3.535 0.263 -15.598 1.00 95.00 168 PHE A N 1
ATOM 1316 C CA . PHE A 1 168 ? 3.354 -0.487 -14.356 1.00 95.00 168 PHE A CA 1
ATOM 1317 C C . PHE A 1 168 ? 1.937 -0.315 -13.793 1.00 95.00 168 PHE A C 1
ATOM 1319 O O . PHE A 1 168 ? 1.275 -1.305 -13.486 1.00 95.00 168 PHE A O 1
ATOM 1326 N N . GLU A 1 169 ? 1.442 0.919 -13.687 1.00 95.00 169 GLU A N 1
ATOM 1327 C CA . GLU A 1 169 ? 0.103 1.191 -13.166 1.00 95.00 169 GLU A CA 1
ATOM 1328 C C . GLU A 1 169 ? -0.985 0.572 -14.046 1.00 95.00 169 GLU A C 1
ATOM 1330 O O . GLU A 1 169 ? -1.921 -0.011 -13.505 1.00 95.00 169 GLU A O 1
ATOM 1335 N N . GLU A 1 170 ? -0.864 0.624 -15.373 1.00 94.75 170 GLU A N 1
ATOM 1336 C CA . GLU A 1 170 ? -1.802 -0.043 -16.287 1.00 94.75 170 GLU A CA 1
ATOM 1337 C C . GLU A 1 170 ? -1.916 -1.545 -15.995 1.00 94.75 170 GLU A C 1
ATOM 1339 O O . GLU A 1 170 ? -3.023 -2.080 -15.888 1.00 94.75 170 GLU A O 1
ATOM 1344 N N . ARG A 1 171 ? -0.784 -2.228 -15.788 1.00 95.56 171 ARG A N 1
ATOM 1345 C CA . ARG A 1 171 ? -0.771 -3.657 -15.441 1.00 95.56 171 ARG A CA 1
ATOM 1346 C C . ARG A 1 171 ? -1.371 -3.935 -14.072 1.00 95.56 171 ARG A C 1
ATOM 1348 O O . ARG A 1 171 ? -2.144 -4.883 -13.941 1.00 95.56 171 ARG A O 1
ATOM 1355 N N . VAL A 1 172 ? -1.078 -3.087 -13.086 1.00 96.12 172 VAL A N 1
ATOM 1356 C CA . VAL A 1 172 ? -1.690 -3.179 -11.754 1.00 96.12 172 VAL A CA 1
ATOM 1357 C C . VAL A 1 172 ? -3.212 -3.096 -11.866 1.00 96.12 172 VAL A C 1
ATOM 1359 O O . VAL A 1 172 ? -3.903 -3.946 -11.312 1.00 96.12 172 VAL A O 1
ATOM 1362 N N . HIS A 1 173 ? -3.748 -2.145 -12.638 1.00 94.50 173 HIS A N 1
ATOM 1363 C CA . HIS A 1 173 ? -5.197 -2.005 -12.819 1.00 94.50 173 HIS A CA 1
ATOM 1364 C C . HIS A 1 173 ? -5.826 -3.241 -13.477 1.00 94.50 173 HIS A C 1
ATOM 1366 O O . HIS A 1 173 ? -6.898 -3.676 -13.054 1.00 94.50 173 HIS A O 1
ATOM 1372 N N . LEU A 1 174 ? -5.170 -3.823 -14.486 1.00 94.12 174 LEU A N 1
ATOM 1373 C CA . LEU A 1 174 ? -5.645 -5.049 -15.136 1.00 94.12 174 LEU A CA 1
ATOM 1374 C C . LEU A 1 174 ? -5.678 -6.227 -14.154 1.00 94.12 174 LEU A C 1
ATOM 1376 O O . LEU A 1 174 ? -6.703 -6.897 -14.023 1.00 94.12 174 LEU A O 1
ATOM 1380 N N . GLN A 1 175 ? -4.593 -6.439 -13.410 1.00 94.56 175 GLN A N 1
ATOM 1381 C CA . GLN A 1 175 ? -4.495 -7.548 -12.464 1.00 94.56 175 GLN A CA 1
ATOM 1382 C C . GLN A 1 175 ? -5.441 -7.373 -11.263 1.00 94.56 175 GLN A C 1
ATOM 1384 O O . GLN A 1 175 ? -6.033 -8.345 -10.787 1.00 94.56 175 GLN A O 1
ATOM 1389 N N . GLU A 1 176 ? -5.652 -6.141 -10.789 1.00 92.00 176 GLU A N 1
ATOM 1390 C CA . GLU A 1 176 ? -6.672 -5.841 -9.779 1.00 92.00 176 GLU A CA 1
ATOM 1391 C C . GLU A 1 176 ? -8.086 -6.140 -10.283 1.00 92.00 176 GLU A C 1
ATOM 1393 O O . GLU A 1 176 ? -8.880 -6.740 -9.552 1.00 92.00 176 GLU A O 1
ATOM 1398 N N . ALA A 1 177 ? -8.408 -5.758 -11.522 1.00 90.81 177 ALA A N 1
ATOM 1399 C CA . ALA A 1 177 ? -9.709 -6.042 -12.118 1.00 90.81 177 ALA A CA 1
ATOM 1400 C C . ALA A 1 177 ? -9.968 -7.555 -12.206 1.00 90.81 177 ALA A C 1
ATOM 1402 O O . ALA A 1 177 ? -11.069 -8.013 -11.880 1.00 90.81 177 ALA A O 1
ATOM 1403 N N . ASP A 1 178 ? -8.947 -8.338 -12.560 1.00 90.25 178 ASP A N 1
ATOM 1404 C CA . ASP A 1 178 ? -9.026 -9.798 -12.593 1.00 90.25 178 ASP A CA 1
ATOM 1405 C C . ASP A 1 178 ? -9.254 -10.400 -11.198 1.00 90.25 178 ASP A C 1
ATOM 1407 O O . ASP A 1 178 ? -10.119 -11.267 -11.035 1.00 90.25 178 ASP A O 1
ATOM 1411 N N . LEU A 1 179 ? -8.560 -9.902 -10.167 1.00 87.25 179 LEU A N 1
ATOM 1412 C CA . LEU A 1 179 ? -8.768 -10.326 -8.776 1.00 87.25 179 LEU A CA 1
ATOM 1413 C C . LEU A 1 179 ? -10.177 -9.990 -8.270 1.00 87.25 179 LEU A C 1
ATOM 1415 O O . LEU A 1 179 ? -10.822 -10.822 -7.624 1.00 87.25 179 LEU A O 1
ATOM 1419 N N . ILE A 1 180 ? -10.685 -8.794 -8.579 1.00 86.69 180 ILE A N 1
ATOM 1420 C CA . ILE A 1 180 ? -12.048 -8.376 -8.219 1.00 86.69 180 ILE A CA 1
ATOM 1421 C C . ILE A 1 180 ? -13.071 -9.293 -8.893 1.00 86.69 180 ILE A C 1
ATOM 1423 O O . ILE A 1 180 ? -13.985 -9.800 -8.237 1.00 86.69 180 ILE A O 1
ATOM 1427 N N . LYS A 1 181 ? -12.898 -9.561 -10.190 1.00 88.25 181 LYS A N 1
ATOM 1428 C CA . LYS A 1 181 ? -13.784 -10.442 -10.956 1.00 88.25 181 LYS A CA 1
ATOM 1429 C C . LYS A 1 181 ? -13.761 -11.875 -10.424 1.00 88.25 181 LYS A C 1
ATOM 1431 O O . LYS A 1 181 ? -14.822 -12.481 -10.270 1.00 88.25 181 LYS A O 1
ATOM 1436 N N . ALA A 1 182 ? -12.581 -12.408 -10.108 1.00 84.44 182 ALA A N 1
ATOM 1437 C CA . ALA A 1 182 ? -12.433 -13.732 -9.509 1.00 84.44 182 ALA A CA 1
ATOM 1438 C C . ALA A 1 182 ? -13.126 -13.815 -8.137 1.00 84.44 182 ALA A C 1
ATOM 1440 O O . ALA A 1 182 ? -13.829 -14.786 -7.856 1.00 84.44 182 ALA A O 1
ATOM 1441 N N . THR A 1 183 ? -12.995 -12.767 -7.320 1.00 82.38 183 THR A N 1
ATOM 1442 C CA . THR A 1 183 ? -13.649 -12.668 -6.007 1.00 82.38 183 THR A CA 1
ATOM 1443 C C . THR A 1 183 ? -15.171 -12.665 -6.138 1.00 82.38 183 THR A C 1
ATOM 1445 O O . THR A 1 183 ? -15.845 -13.459 -5.481 1.00 82.38 183 THR A O 1
ATOM 1448 N N . ALA A 1 184 ? -15.718 -11.836 -7.032 1.00 84.75 184 ALA A N 1
ATOM 1449 C CA . ALA A 1 184 ? -17.155 -11.777 -7.286 1.00 84.75 184 ALA A CA 1
ATOM 1450 C C . ALA A 1 184 ? -17.707 -13.129 -7.772 1.00 84.75 184 ALA A C 1
ATOM 1452 O O . ALA A 1 184 ? -18.756 -13.578 -7.310 1.00 84.75 184 ALA A O 1
ATOM 1453 N N . LEU A 1 185 ? -16.977 -13.819 -8.654 1.00 85.31 185 LEU A N 1
ATOM 1454 C CA . LEU A 1 185 ? -17.370 -15.138 -9.147 1.00 85.31 185 LEU A CA 1
ATOM 1455 C C . LEU A 1 185 ? -17.386 -16.197 -8.034 1.00 85.31 185 LEU A C 1
ATOM 1457 O O . LEU A 1 185 ? -18.287 -17.034 -8.003 1.00 85.31 185 LEU A O 1
ATOM 1461 N N . ASN A 1 186 ? -16.411 -16.170 -7.123 1.00 81.12 186 ASN A N 1
ATOM 1462 C CA . ASN A 1 186 ? -16.378 -17.087 -5.983 1.00 81.12 186 ASN A CA 1
ATOM 1463 C C . ASN A 1 186 ? -17.553 -16.836 -5.029 1.00 81.12 186 ASN A C 1
ATOM 1465 O O . ASN A 1 186 ? -18.212 -17.790 -4.623 1.00 81.12 186 ASN A O 1
ATOM 1469 N N . MET A 1 187 ? -17.878 -15.570 -4.750 1.00 80.50 187 MET A N 1
ATOM 1470 C CA . MET A 1 187 ? -19.037 -15.205 -3.927 1.00 80.50 187 MET A CA 1
ATOM 1471 C C . MET A 1 187 ? -20.364 -15.687 -4.532 1.00 80.50 187 MET A C 1
ATOM 1473 O O . MET A 1 187 ? -21.210 -16.209 -3.807 1.00 80.50 187 MET A O 1
ATOM 1477 N N . LEU A 1 188 ? -20.535 -15.568 -5.854 1.00 84.06 188 LEU A N 1
ATOM 1478 C CA . LEU A 1 188 ? -21.724 -16.073 -6.552 1.00 84.06 188 LEU A CA 1
ATOM 1479 C C . LEU A 1 188 ? -21.843 -17.599 -6.439 1.00 84.06 188 LEU A C 1
ATOM 1481 O O . LEU A 1 188 ? -22.889 -18.104 -6.039 1.00 84.06 188 LEU A O 1
ATOM 1485 N N . LYS A 1 189 ? -20.753 -18.332 -6.699 1.00 83.38 189 LYS A N 1
ATOM 1486 C CA . LYS A 1 189 ? -20.726 -19.803 -6.590 1.00 83.38 189 LYS A CA 1
ATOM 1487 C C . LYS A 1 189 ? -21.032 -20.302 -5.177 1.00 83.38 189 LYS A C 1
ATOM 1489 O O . LYS A 1 189 ? -21.620 -21.367 -5.013 1.00 83.38 189 LYS A O 1
ATOM 1494 N N . GLU A 1 190 ? -20.611 -19.570 -4.150 1.00 79.06 190 GLU A N 1
ATOM 1495 C CA . GLU A 1 190 ? -20.921 -19.906 -2.757 1.00 79.06 190 GLU A CA 1
ATOM 1496 C C . GLU A 1 190 ? -22.388 -19.636 -2.412 1.00 79.06 190 GLU A C 1
ATOM 1498 O O . GLU A 1 190 ? -23.009 -20.456 -1.737 1.00 79.06 190 GLU A O 1
ATOM 1503 N N . SER A 1 191 ? -22.968 -18.544 -2.923 1.00 77.69 191 SER A N 1
ATOM 1504 C CA . SER A 1 191 ? -24.398 -18.253 -2.764 1.00 77.69 191 SER A CA 1
ATOM 1505 C C . SER A 1 191 ? -25.282 -19.323 -3.411 1.00 77.69 191 SER A C 1
ATOM 1507 O O . SER A 1 191 ? -26.326 -19.663 -2.863 1.00 77.69 191 SER A O 1
ATOM 1509 N N . GLU A 1 192 ? -24.869 -19.869 -4.556 1.00 81.12 192 GLU A N 1
ATOM 1510 C CA . GLU A 1 192 ? -25.580 -2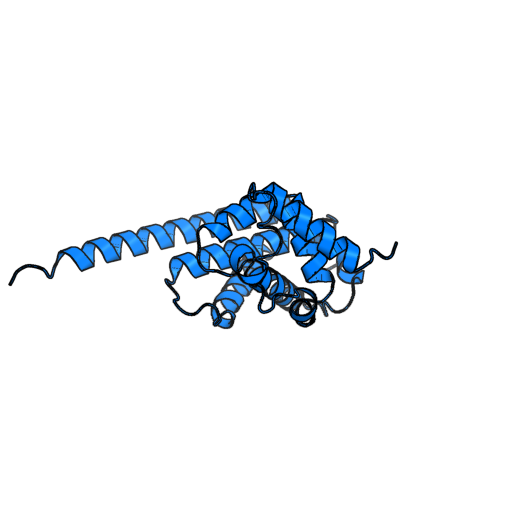0.957 -5.241 1.00 81.12 192 GLU A CA 1
ATOM 1511 C C . GLU A 1 192 ? -25.476 -22.292 -4.487 1.00 81.12 192 GLU A C 1
ATOM 1513 O O . GLU A 1 192 ? -26.404 -23.094 -4.523 1.00 81.12 192 GLU A O 1
ATOM 1518 N N . ARG A 1 193 ? -24.371 -22.529 -3.765 1.00 73.06 193 ARG A N 1
ATOM 1519 C CA . ARG A 1 193 ? -24.181 -23.736 -2.939 1.00 73.06 193 ARG A CA 1
ATOM 1520 C C . ARG A 1 193 ? -24.925 -23.677 -1.606 1.00 73.06 193 ARG A C 1
ATOM 1522 O O . ARG A 1 193 ? -25.384 -24.709 -1.137 1.00 73.06 193 ARG A O 1
ATOM 1529 N N . GLY A 1 194 ? -25.057 -22.493 -1.006 1.00 59.44 194 GLY A N 1
ATOM 1530 C CA . GLY A 1 194 ? -25.771 -22.306 0.263 1.00 59.44 194 GLY A CA 1
ATOM 1531 C C . GLY A 1 194 ? -27.300 -22.365 0.155 1.00 59.44 194 GLY A C 1
ATOM 1532 O O . GLY A 1 194 ? -27.964 -22.532 1.170 1.00 59.44 194 GLY A O 1
ATOM 1533 N N . GLY A 1 195 ? -27.868 -22.256 -1.051 1.00 55.78 195 GLY A N 1
ATOM 1534 C CA . GLY A 1 195 ? -29.319 -22.316 -1.283 1.00 55.78 195 GLY A CA 1
ATOM 1535 C C . GLY A 1 195 ? -29.905 -23.727 -1.445 1.00 55.78 195 GLY A C 1
ATOM 1536 O O . GLY A 1 195 ? -31.082 -23.842 -1.778 1.00 55.78 195 GLY A O 1
ATOM 1537 N N . GLY A 1 196 ? -29.101 -24.785 -1.275 1.00 51.38 196 GLY A N 1
ATOM 1538 C CA . GLY A 1 196 ? -29.499 -26.174 -1.545 1.00 51.38 196 GLY A CA 1
ATOM 1539 C C . GLY A 1 196 ? -29.872 -27.038 -0.333 1.00 51.38 196 GLY A C 1
ATOM 1540 O O . GLY A 1 196 ? -30.436 -28.104 -0.547 1.00 51.38 196 GLY A O 1
ATOM 1541 N N . ASP A 1 197 ? -29.599 -26.599 0.903 1.00 48.41 197 ASP A N 1
ATOM 1542 C CA . ASP A 1 197 ? -29.639 -27.468 2.101 1.00 48.41 197 ASP A CA 1
ATOM 1543 C C . ASP A 1 197 ? -30.655 -27.050 3.193 1.00 48.41 197 ASP A C 1
ATOM 1545 O O . ASP A 1 197 ? -30.558 -27.489 4.335 1.00 48.41 197 ASP A O 1
ATOM 1549 N N . GLU A 1 198 ? -31.692 -26.272 2.858 1.00 47.28 198 GLU A N 1
ATOM 1550 C CA . GLU A 1 198 ? -32.875 -26.089 3.729 1.00 47.28 198 GLU A CA 1
ATOM 1551 C C . GLU A 1 198 ? -34.150 -26.664 3.091 1.00 47.28 198 GLU A C 1
ATOM 1553 O O . GLU A 1 198 ? -35.150 -25.975 2.914 1.00 47.28 198 GLU A O 1
ATOM 1558 N N . VAL A 1 199 ? -34.128 -27.952 2.741 1.00 48.62 199 VAL A N 1
ATOM 1559 C CA . VAL A 1 199 ? -35.346 -28.773 2.638 1.00 48.62 199 VAL A CA 1
ATOM 1560 C C . VAL A 1 199 ? -35.010 -30.205 3.060 1.00 48.62 199 VAL A C 1
ATOM 1562 O O . VAL A 1 199 ? -34.684 -31.002 2.189 1.00 48.62 199 VAL A O 1
ATOM 1565 N N . VAL A 1 200 ? -35.087 -30.518 4.363 1.00 40.72 200 VAL A N 1
ATOM 1566 C CA . VAL A 1 200 ? -35.726 -31.723 4.958 1.00 40.72 200 VAL A CA 1
ATOM 1567 C C . VAL A 1 200 ? -36.002 -31.449 6.435 1.00 40.72 200 VAL A C 1
ATOM 1569 O O . VAL A 1 200 ? -35.037 -31.145 7.167 1.00 40.72 200 VAL A O 1
#

InterPro domains:
  IPR006816 ELMO domain [PF04727] (25-147)
  IPR006816 ELMO domain [PS51335] (4-159)

pLDDT: mean 81.29, std 13.85, range [40.72, 97.44]